Protein AF-A0A0Q0VLP0-F1 (afdb_monomer)

Mean predicted aligned error: 9.68 Å

Solvent-accessible surface area (backbone atoms only — not comparable to full-atom values): 14241 Å² total; per-residue (Å²): 131,58,77,65,57,58,52,54,52,51,53,54,53,50,55,52,51,50,53,51,51,51,50,51,52,52,51,50,46,52,50,47,51,52,49,35,51,49,54,34,51,51,52,52,48,53,57,54,62,77,40,74,75,81,49,80,65,58,68,70,38,68,68,54,37,53,57,42,42,54,46,50,72,46,43,53,59,41,52,52,52,42,55,54,49,51,52,50,50,28,47,52,53,10,46,52,53,48,51,49,37,52,77,68,61,74,47,65,85,91,62,77,74,88,63,57,72,70,53,42,51,51,53,39,53,54,51,50,53,50,52,58,56,43,71,77,40,97,80,57,61,68,63,58,48,49,56,53,48,52,57,54,54,51,59,67,62,53,70,76,69,53,77,70,61,41,60,60,52,49,48,54,54,47,48,55,50,51,53,49,53,49,53,53,51,52,50,48,62,33,38,44,60,37,51,51,41,49,63,75,50,44,71,60,56,72,70,51,84,48,64,66,56,58,50,52,52,51,52,46,53,49,51,54,52,48,53,58,54,48,48,54,52,50,48,27,41,72,75,35,82,46,10,50,68,44,27,32,50,50,51,48,57,59,60,72,56,132

pLDDT: mean 78.66, std 14.51, range [44.06, 95.81]

Secondary structure (DSSP, 8-state):
--HHHHHHHHHHHHHHHHHHHHHHHHHHHHHHHHHHHHHHHHHHHHHHHTT-S--GGGGG-HHHHHHTTTTHHHHHHHHHHHHHHHHHHHHHHHHHHHHHHHHTT-S-GGG-----HHHHHHHHHHHHHHHHHHHTSTT-HHHHHHHHHHHHHHHHHGGGSTTTHHHHHHHHHHHHHHHHHHHHHHHHHHHHHHHHHHHHHTTHHHHS--HHHHHHHHHHHHHHHHHHHHHHHHHHHHTSTTSHHHHHHHHHHHHH--

Sequence (258 aa):
MSSSEEIIELCKLEHTALRRELNQLKWCEIQFFTFAITATIVVLGLIFKNSSDLNLHYLENNAVCLISLVPLLFLIPSLWIFLDTAKTISRIVGYHFWLEDILLGRTAPDAIRFHGWETALTILRENVRYLEHARDSPGESSMIQAILGDLKEYNKNFLLLKTSNLAVFLSIRGFLVAVYVTFVAFIALCSFPFAYFACRNGLAIFSQYNLFNAVGCAVVIFAFFTIFWEFATLKHLIFGKFSDRANRIKWRIAFEKP

Foldseek 3Di:
DPPVVVLLVVLVVLLVVLVVVLVVLVVVLVVLLCVLVVVLCVLVVVLVVVVVVVDPCSLVDLVSLLSLLVSVVSLLVSLVSNLVSLLVSLLSLLVSVVSVCVSVVVDDPVLDDDQGDVSLVVLLVVVVVVVVVVVVPPPNVPVVVVLVVCVVVVVVVVVVVCDPVVVVLCVVLVVNVVSLVVSVVSLCSSLVSLVVSCVVCDCVLVVPPPVSNVVSVVSNVVSVVSNVVVVVSSCCCSPRCSDSVNSNSSSVVSRVPD

Nearest PDB structures (foldseek):
  3syv-assembly2_D  TM=2.310E-01  e=3.967E+00  Mus musculus
  3q0k-assembly1_A  TM=2.167E-01  e=3.967E+00  Homo sapiens
  3q84-assembly1_A  TM=2.284E-01  e=7.265E+00  Homo sapiens
  7n6g-assembly1_3X  TM=1.904E-01  e=7.973E+00  Chlamydomonas reinhardtii

Structure (mmCIF, N/CA/C/O backbone):
data_AF-A0A0Q0VLP0-F1
#
_entry.id   AF-A0A0Q0VLP0-F1
#
loop_
_atom_site.group_PDB
_atom_site.id
_atom_site.type_symbol
_atom_site.label_atom_id
_atom_site.label_alt_id
_atom_site.label_comp_id
_atom_site.label_asym_id
_atom_site.label_entity_id
_atom_site.label_seq_id
_atom_site.pdbx_PDB_ins_code
_atom_site.Cartn_x
_atom_site.Cartn_y
_atom_site.Cartn_z
_atom_site.occupancy
_atom_site.B_iso_or_equiv
_atom_site.auth_seq_id
_atom_site.auth_comp_id
_atom_site.auth_asym_id
_atom_site.auth_atom_id
_atom_site.pdbx_PDB_model_num
ATOM 1 N N . MET A 1 1 ? -34.735 -10.739 27.936 1.00 54.09 1 MET A N 1
ATOM 2 C CA . MET A 1 1 ? -33.296 -10.451 27.791 1.00 54.09 1 MET A CA 1
ATOM 3 C C . MET A 1 1 ? -33.079 -9.012 28.184 1.00 54.09 1 MET A C 1
ATOM 5 O O . MET A 1 1 ? -33.902 -8.175 27.826 1.00 54.09 1 MET A O 1
ATOM 9 N N . SER A 1 2 ? -32.062 -8.741 28.998 1.00 67.44 2 SER A N 1
ATOM 10 C CA . SER A 1 2 ? -31.712 -7.354 29.324 1.00 67.44 2 SER A CA 1
ATOM 11 C C . SER A 1 2 ? -31.144 -6.676 28.071 1.00 67.44 2 SER A C 1
ATOM 13 O O . SER A 1 2 ? -30.497 -7.341 27.264 1.00 67.44 2 SER A O 1
ATOM 15 N N . SER A 1 3 ? -31.354 -5.369 27.898 1.00 74.00 3 SER A N 1
ATOM 16 C CA . SER A 1 3 ? -30.802 -4.606 26.761 1.00 74.00 3 SER A CA 1
ATOM 17 C C . SER A 1 3 ? -29.281 -4.766 26.609 1.00 74.00 3 SER A C 1
ATOM 19 O O . SER A 1 3 ? -28.744 -4.639 25.515 1.00 74.00 3 SER A O 1
ATOM 21 N N . SER A 1 4 ? -28.579 -5.102 27.694 1.00 74.38 4 SER A N 1
ATOM 22 C CA . SER A 1 4 ? -27.145 -5.385 27.696 1.00 74.38 4 SER A CA 1
ATOM 23 C C . SER A 1 4 ? -26.782 -6.714 27.015 1.00 74.38 4 SER A C 1
ATOM 25 O O . SER A 1 4 ? -25.775 -6.778 26.313 1.00 74.38 4 SER A O 1
ATOM 27 N N . GLU A 1 5 ? -27.597 -7.763 27.167 1.00 80.06 5 GLU A N 1
ATOM 28 C CA . GLU A 1 5 ? -27.332 -9.078 26.559 1.00 80.06 5 GLU A CA 1
ATOM 29 C C . GLU A 1 5 ? -27.411 -9.022 25.030 1.00 80.06 5 GLU A C 1
ATOM 31 O O . GLU A 1 5 ? -26.543 -9.568 24.350 1.00 80.06 5 GLU A O 1
ATOM 36 N N . GLU A 1 6 ? -28.402 -8.302 24.500 1.00 82.56 6 GLU A N 1
ATOM 37 C CA . GLU A 1 6 ? -28.589 -8.101 23.059 1.00 82.56 6 GLU A CA 1
ATOM 38 C C . GLU A 1 6 ? -27.406 -7.338 22.437 1.00 82.56 6 GLU A C 1
ATOM 40 O O . GLU A 1 6 ? -26.871 -7.736 21.403 1.00 82.56 6 GLU A O 1
ATOM 45 N N . ILE A 1 7 ? -26.913 -6.294 23.114 1.00 78.94 7 ILE A N 1
ATOM 46 C CA . ILE A 1 7 ? -25.737 -5.528 22.670 1.00 78.94 7 ILE A CA 1
ATOM 47 C C . ILE A 1 7 ? -24.484 -6.409 22.632 1.00 78.94 7 ILE A C 1
ATOM 49 O O . ILE A 1 7 ? -23.709 -6.356 21.676 1.00 78.94 7 ILE A O 1
ATOM 53 N N . ILE A 1 8 ? -24.270 -7.234 23.660 1.00 80.44 8 ILE A N 1
ATOM 54 C CA . ILE A 1 8 ? -23.112 -8.136 23.722 1.00 80.44 8 ILE A CA 1
ATOM 55 C C . ILE A 1 8 ? -23.167 -9.166 22.587 1.00 80.44 8 ILE A C 1
ATOM 57 O O . ILE A 1 8 ? -22.130 -9.489 22.001 1.00 80.44 8 ILE A O 1
ATOM 61 N N . GLU A 1 9 ? -24.351 -9.686 22.268 1.00 85.50 9 GLU A N 1
ATOM 62 C CA . GLU A 1 9 ? -24.541 -10.623 21.161 1.00 85.50 9 GLU A CA 1
ATOM 63 C C . GLU A 1 9 ? -24.239 -9.972 19.803 1.00 85.50 9 GLU A C 1
ATOM 65 O O . GLU A 1 9 ? -23.447 -10.517 19.027 1.00 85.50 9 GLU A O 1
ATOM 70 N N . LEU A 1 10 ? -24.753 -8.762 19.560 1.00 84.81 10 LEU A N 1
ATOM 71 C CA . LEU A 1 10 ? -24.461 -7.986 18.350 1.00 84.81 10 LEU A CA 1
ATOM 72 C C . LEU A 1 10 ? -22.961 -7.698 18.196 1.00 84.81 10 LEU A C 1
ATOM 74 O O . LEU A 1 10 ? -22.394 -7.924 17.126 1.00 84.81 10 LEU A O 1
ATOM 78 N N . CYS A 1 11 ? -22.281 -7.299 19.275 1.00 82.44 11 CYS A N 1
ATOM 79 C CA . CYS A 1 11 ? -20.833 -7.082 19.270 1.00 82.44 11 CYS A CA 1
ATOM 80 C C . CYS A 1 11 ? -20.046 -8.350 18.894 1.00 82.44 11 CYS A C 1
ATOM 82 O O . CYS A 1 11 ? -19.044 -8.265 18.181 1.00 82.44 11 CYS A O 1
ATOM 84 N N . LYS A 1 12 ? -20.479 -9.538 19.342 1.00 83.88 12 LYS A N 1
ATOM 85 C CA . LYS A 1 12 ? -19.831 -10.817 18.990 1.00 83.88 12 LYS A CA 1
ATOM 86 C C . LYS A 1 12 ? -20.019 -11.175 17.515 1.00 83.88 12 LYS A C 1
ATOM 88 O O . LYS A 1 12 ? -19.073 -11.661 16.879 1.00 83.88 12 LYS A O 1
ATOM 93 N N . LEU A 1 13 ? -21.218 -10.949 16.979 1.00 87.69 13 LEU A N 1
ATOM 94 C CA . LEU A 1 13 ? -21.522 -11.172 15.565 1.00 87.69 13 LEU A CA 1
ATOM 95 C C . LEU A 1 13 ? -20.676 -10.252 14.681 1.00 87.69 13 LEU A C 1
ATOM 97 O O . LEU A 1 13 ? -19.972 -10.733 13.791 1.00 87.69 13 LEU A O 1
ATOM 101 N N . GLU A 1 14 ? -20.655 -8.960 15.005 1.00 86.69 14 GLU A N 1
ATOM 102 C CA . GLU A 1 14 ? -19.874 -7.943 14.300 1.00 86.69 14 GLU A CA 1
ATOM 103 C C . GLU A 1 14 ? -18.378 -8.260 14.322 1.00 86.69 14 GLU A C 1
ATOM 105 O O . GLU A 1 14 ? -17.711 -8.298 13.292 1.00 86.69 14 GLU A O 1
ATOM 110 N N . HIS A 1 15 ? -17.840 -8.587 15.495 1.00 83.31 15 HIS A N 1
ATOM 111 C CA . HIS A 1 15 ? -16.443 -8.976 15.645 1.00 83.31 15 HIS A CA 1
ATOM 112 C C . HIS A 1 15 ? -16.077 -10.183 14.757 1.00 83.31 15 HIS A C 1
ATOM 114 O O . HIS A 1 15 ? -14.993 -10.235 14.168 1.00 83.31 15 HIS A O 1
ATOM 120 N N . THR A 1 16 ? -16.989 -11.146 14.602 1.00 87.50 16 THR A N 1
ATOM 121 C CA . THR A 1 16 ? -16.787 -12.297 13.710 1.00 87.50 16 THR A CA 1
ATOM 122 C C . THR A 1 16 ? -16.825 -11.887 12.234 1.00 87.50 16 THR A C 1
ATOM 124 O O . THR A 1 16 ? -15.996 -12.360 11.449 1.00 87.50 16 THR A O 1
ATOM 127 N N . ALA A 1 17 ? -17.735 -10.986 11.856 1.00 87.94 17 ALA A N 1
ATOM 128 C CA . ALA A 1 17 ? -17.804 -10.423 10.509 1.00 87.94 17 ALA A CA 1
ATOM 129 C C . ALA A 1 17 ? -16.524 -9.648 10.149 1.00 87.94 17 ALA A C 1
ATOM 131 O O . ALA A 1 17 ? -15.905 -9.942 9.125 1.00 87.94 17 ALA A O 1
ATOM 132 N N . LEU A 1 18 ? -16.043 -8.771 11.034 1.00 88.31 18 LEU A N 1
ATOM 133 C CA . LEU A 1 18 ? -14.818 -7.991 10.822 1.00 88.31 18 LEU A CA 1
ATOM 134 C C . LEU A 1 18 ? -13.577 -8.871 10.689 1.00 88.31 18 LEU A C 1
ATOM 136 O O . LEU A 1 18 ? -12.706 -8.599 9.868 1.00 88.31 18 LEU A O 1
ATOM 140 N N . ARG A 1 19 ? -13.480 -9.962 11.459 1.00 87.06 19 ARG A N 1
ATOM 141 C CA . ARG A 1 19 ? -12.384 -10.931 11.293 1.00 87.06 19 ARG A CA 1
ATOM 142 C C . ARG A 1 19 ? -12.403 -11.589 9.917 1.00 87.06 19 ARG A C 1
ATOM 144 O O . ARG A 1 19 ? -11.340 -11.816 9.338 1.00 87.06 19 ARG A O 1
ATOM 151 N N . ARG A 1 20 ? -13.590 -11.898 9.389 1.00 89.75 20 ARG A N 1
ATOM 152 C CA . ARG A 1 20 ? -13.740 -12.457 8.040 1.00 89.75 20 ARG A CA 1
ATOM 153 C C . ARG A 1 20 ? -13.311 -11.442 6.982 1.00 89.75 20 ARG A C 1
ATOM 155 O O . AR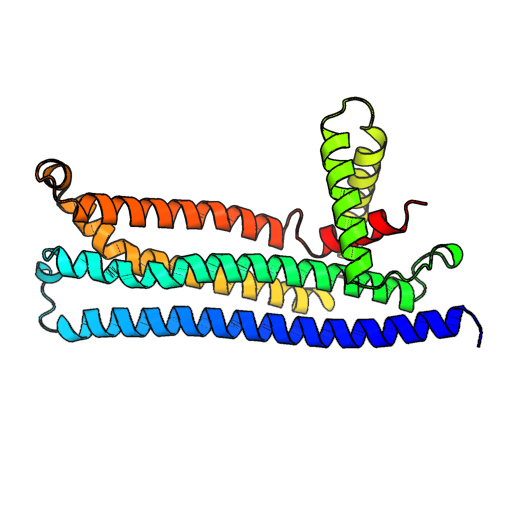G A 1 20 ? -12.514 -11.800 6.119 1.00 89.75 20 ARG A O 1
ATOM 162 N N . GLU A 1 21 ? -13.772 -10.200 7.092 1.00 90.50 21 GLU A N 1
ATOM 163 C CA . GLU A 1 21 ? -13.396 -9.108 6.188 1.00 90.50 21 GLU A CA 1
ATOM 164 C C . GLU A 1 21 ? -11.881 -8.845 6.221 1.00 90.50 21 GLU A C 1
ATOM 166 O O . GLU A 1 21 ? -11.228 -8.827 5.180 1.00 90.50 21 GLU A O 1
ATOM 171 N N . LEU A 1 22 ? -11.279 -8.759 7.412 1.00 89.75 22 LEU A N 1
ATOM 172 C CA . LEU A 1 22 ? -9.829 -8.602 7.578 1.00 89.75 22 LEU A CA 1
ATOM 173 C C . LEU A 1 22 ? -9.038 -9.720 6.900 1.00 89.75 22 LEU A C 1
ATOM 175 O O . LEU A 1 22 ? -8.008 -9.460 6.279 1.00 89.75 22 LEU A O 1
ATOM 179 N N . ASN A 1 23 ? -9.496 -10.966 7.022 1.00 88.44 23 ASN A N 1
ATOM 180 C CA . ASN A 1 23 ? -8.845 -12.087 6.356 1.00 88.44 23 ASN A CA 1
ATOM 181 C C . ASN A 1 23 ? -8.965 -11.970 4.832 1.00 88.44 23 ASN A C 1
ATOM 183 O O . ASN A 1 23 ? -7.975 -12.194 4.141 1.00 88.44 23 ASN A O 1
ATOM 187 N N . GLN A 1 24 ? -10.129 -11.581 4.308 1.00 91.50 24 GLN A N 1
ATOM 188 C CA . GLN A 1 24 ? -10.323 -11.362 2.871 1.00 91.50 24 GLN A CA 1
ATOM 189 C C . GLN A 1 24 ? -9.420 -10.245 2.335 1.00 91.50 24 GLN A C 1
ATOM 191 O O . GLN A 1 24 ? -8.767 -10.436 1.310 1.00 91.50 24 GLN A O 1
ATOM 196 N N . LEU A 1 25 ? -9.309 -9.121 3.050 1.00 90.62 25 LEU A N 1
ATOM 197 C CA . LEU A 1 25 ? -8.431 -8.011 2.668 1.00 90.62 25 LEU A CA 1
ATOM 198 C C . LEU A 1 25 ? -6.954 -8.423 2.664 1.00 90.62 25 LEU A C 1
ATOM 200 O O . LEU A 1 25 ? -6.250 -8.137 1.701 1.00 90.62 25 LEU A O 1
ATOM 204 N N . LYS A 1 26 ? -6.493 -9.166 3.678 1.00 88.50 26 LYS A N 1
ATOM 205 C CA . LYS A 1 26 ? -5.118 -9.697 3.711 1.00 88.50 26 LYS A CA 1
ATOM 206 C C . LYS A 1 26 ? -4.830 -10.642 2.547 1.00 88.50 26 LYS A C 1
ATOM 208 O O . LYS A 1 26 ? -3.767 -10.564 1.938 1.00 88.50 26 LYS A O 1
ATOM 213 N N . TRP A 1 27 ? -5.764 -11.540 2.232 1.00 89.75 27 TRP A N 1
ATOM 214 C CA . TRP A 1 27 ? -5.629 -12.434 1.080 1.00 89.75 27 TRP A CA 1
ATOM 215 C C . TRP A 1 27 ? -5.551 -11.655 -0.233 1.00 89.75 27 TRP A C 1
ATOM 217 O O . TRP A 1 27 ? -4.711 -11.968 -1.073 1.00 89.75 27 TRP A O 1
ATOM 227 N N . CYS A 1 28 ? -6.370 -10.616 -0.372 1.00 90.12 28 CYS A N 1
ATOM 228 C CA . CYS A 1 28 ? -6.355 -9.711 -1.514 1.00 90.12 28 CYS A CA 1
ATOM 229 C C . CYS A 1 28 ? -4.996 -8.994 -1.659 1.00 90.12 28 CYS A C 1
ATOM 231 O O . CYS A 1 28 ? -4.402 -9.016 -2.736 1.00 90.12 28 CYS A O 1
ATOM 233 N N . GLU A 1 29 ? -4.446 -8.441 -0.569 1.00 90.25 29 GLU A N 1
ATOM 234 C CA . GLU A 1 29 ? -3.117 -7.804 -0.562 1.00 90.25 29 GLU A CA 1
ATOM 235 C C . GLU A 1 29 ? -2.011 -8.761 -1.015 1.00 90.25 29 GLU A C 1
ATOM 237 O O . GLU A 1 29 ? -1.183 -8.401 -1.855 1.00 90.25 29 GLU A O 1
ATOM 242 N N . ILE A 1 30 ? -2.009 -9.988 -0.484 1.00 89.94 30 ILE A N 1
ATOM 243 C CA . ILE A 1 30 ? -1.028 -11.015 -0.850 1.00 89.94 30 ILE A CA 1
ATOM 244 C C . ILE A 1 30 ? -1.158 -11.361 -2.335 1.00 89.94 30 ILE A C 1
ATOM 246 O O . ILE A 1 30 ? -0.149 -11.413 -3.032 1.00 89.94 30 ILE A O 1
ATOM 250 N N . GLN A 1 31 ? -2.378 -11.551 -2.842 1.00 90.88 31 GLN A N 1
ATOM 251 C CA . GLN A 1 31 ? -2.611 -11.875 -4.250 1.00 90.88 31 GLN A CA 1
ATOM 252 C C . GLN A 1 31 ? -2.123 -10.769 -5.190 1.00 90.88 31 GLN A C 1
ATOM 254 O O . GLN A 1 31 ? -1.408 -11.070 -6.146 1.00 90.88 31 GLN A O 1
ATOM 259 N N . PHE A 1 32 ? -2.448 -9.502 -4.909 1.00 89.56 32 PHE A N 1
ATOM 260 C CA . PHE A 1 32 ? -1.974 -8.373 -5.716 1.00 89.56 32 PHE A CA 1
ATOM 261 C C . PHE A 1 32 ? -0.452 -8.255 -5.696 1.00 89.56 32 PHE A C 1
ATOM 263 O O . PHE A 1 32 ? 0.169 -8.091 -6.747 1.00 89.56 32 PHE A O 1
ATOM 270 N N . PHE A 1 33 ? 0.157 -8.394 -4.517 1.00 91.62 33 PHE A N 1
ATOM 271 C CA . PHE A 1 33 ? 1.607 -8.387 -4.381 1.00 91.62 33 PHE A CA 1
ATOM 272 C C . PHE A 1 33 ? 2.252 -9.523 -5.185 1.00 91.62 33 PHE A C 1
ATOM 274 O O . PHE A 1 33 ? 3.117 -9.274 -6.025 1.00 91.62 33 PHE A O 1
ATOM 281 N N . THR A 1 34 ? 1.805 -10.767 -4.993 1.00 93.19 34 THR A N 1
ATOM 282 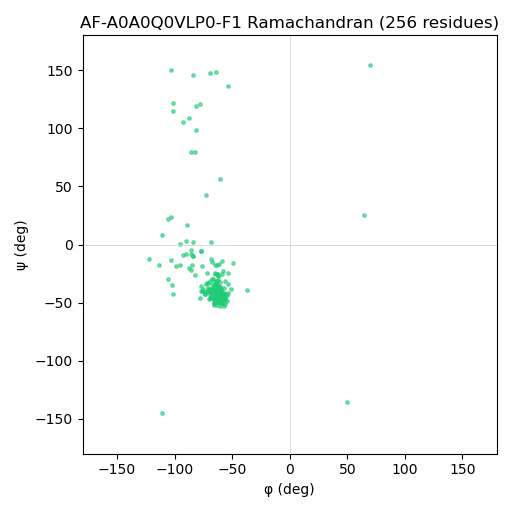C CA . THR A 1 34 ? 2.343 -11.930 -5.708 1.00 93.19 34 THR A CA 1
ATOM 283 C C . THR A 1 34 ? 2.162 -11.793 -7.215 1.00 93.19 34 THR A C 1
ATOM 285 O O . THR A 1 34 ? 3.099 -12.082 -7.960 1.00 93.19 34 THR A O 1
ATOM 288 N N . PHE A 1 35 ? 1.005 -11.316 -7.677 1.00 93.06 35 PHE A N 1
ATOM 289 C CA . PHE A 1 35 ? 0.752 -11.083 -9.095 1.00 93.06 35 PHE A CA 1
ATOM 290 C C . PHE A 1 35 ? 1.716 -10.044 -9.679 1.00 93.06 35 PHE A C 1
ATOM 292 O O . PHE A 1 35 ? 2.371 -10.323 -10.682 1.00 93.06 35 PHE A O 1
ATOM 299 N N . ALA A 1 36 ? 1.865 -8.886 -9.029 1.00 94.50 36 ALA A N 1
ATOM 300 C CA . ALA A 1 36 ? 2.735 -7.810 -9.502 1.00 94.50 36 ALA A CA 1
ATOM 301 C C . ALA A 1 36 ? 4.205 -8.248 -9.591 1.00 94.50 36 ALA A C 1
ATOM 303 O O . ALA A 1 36 ? 4.875 -8.001 -10.599 1.00 94.50 36 ALA A O 1
ATOM 304 N N . ILE A 1 37 ? 4.699 -8.950 -8.567 1.00 94.12 37 ILE A N 1
ATOM 305 C CA . ILE A 1 37 ? 6.070 -9.469 -8.538 1.00 94.12 37 ILE A CA 1
ATOM 306 C C . ILE A 1 37 ? 6.263 -10.568 -9.587 1.00 94.12 37 ILE A C 1
ATOM 308 O O . ILE A 1 37 ? 7.235 -10.528 -10.336 1.00 94.12 37 ILE A O 1
ATOM 312 N N . THR A 1 38 ? 5.324 -11.511 -9.706 1.00 95.44 38 THR A N 1
ATOM 313 C CA . THR A 1 38 ? 5.412 -12.601 -10.693 1.00 95.44 38 THR A CA 1
ATOM 314 C C . THR A 1 38 ? 5.394 -12.057 -12.117 1.00 95.44 38 THR A C 1
ATOM 316 O O . THR A 1 38 ? 6.250 -12.425 -12.918 1.00 95.44 38 THR A O 1
ATOM 319 N N . ALA A 1 39 ? 4.480 -11.135 -12.430 1.00 93.31 39 ALA A N 1
ATOM 320 C CA . ALA A 1 39 ? 4.419 -10.486 -13.737 1.00 93.31 39 ALA A CA 1
ATOM 321 C C . ALA A 1 39 ? 5.730 -9.751 -14.055 1.00 93.31 39 ALA A C 1
ATOM 323 O O . ALA A 1 39 ? 6.272 -9.895 -15.150 1.00 93.31 39 ALA A O 1
ATOM 324 N N . THR A 1 40 ? 6.285 -9.033 -13.076 1.00 93.94 40 THR A N 1
ATOM 325 C CA . THR A 1 40 ? 7.571 -8.340 -13.224 1.00 93.94 40 THR A CA 1
ATOM 326 C C . THR A 1 40 ? 8.711 -9.315 -13.506 1.00 93.94 40 THR A C 1
ATOM 328 O O . THR A 1 40 ? 9.479 -9.100 -14.441 1.00 93.94 40 THR A O 1
ATOM 331 N N . ILE A 1 41 ? 8.808 -10.406 -12.742 1.00 93.88 41 ILE A N 1
ATOM 332 C CA . ILE A 1 41 ? 9.841 -11.434 -12.925 1.00 93.88 41 ILE A CA 1
ATOM 333 C C . ILE A 1 41 ? 9.713 -12.099 -14.297 1.00 93.88 41 ILE A C 1
ATOM 335 O O . ILE A 1 41 ? 10.726 -12.304 -14.958 1.00 93.88 41 ILE A O 1
ATOM 339 N N . VAL A 1 42 ? 8.496 -12.409 -14.752 1.00 94.19 42 VAL A N 1
ATOM 340 C CA . VAL A 1 42 ? 8.267 -13.001 -16.078 1.00 94.19 42 VAL A CA 1
ATOM 341 C C . VAL A 1 42 ? 8.714 -12.044 -17.181 1.00 94.19 42 VAL A C 1
ATOM 343 O O . VAL A 1 42 ? 9.462 -12.449 -18.067 1.00 94.19 42 VAL A O 1
ATOM 346 N N . VAL A 1 43 ? 8.316 -10.770 -17.114 1.00 91.12 43 VAL A N 1
ATOM 347 C CA . VAL A 1 43 ? 8.699 -9.766 -18.118 1.00 91.12 43 VAL A CA 1
ATOM 348 C C . VAL A 1 43 ? 10.214 -9.553 -18.127 1.00 91.12 43 VAL A C 1
ATOM 350 O O . VAL A 1 43 ? 10.830 -9.645 -19.186 1.00 91.12 43 VAL A O 1
ATOM 353 N N . LEU A 1 44 ? 10.839 -9.353 -16.962 1.00 89.19 44 LEU A N 1
ATOM 354 C CA . LEU A 1 44 ? 12.295 -9.224 -16.853 1.00 89.19 44 LEU A CA 1
ATOM 355 C C . LEU A 1 44 ? 13.016 -10.494 -17.328 1.00 89.19 44 LEU A C 1
ATOM 357 O O . LEU A 1 44 ? 14.008 -10.410 -18.043 1.00 89.19 44 LEU A O 1
ATOM 361 N N . GLY A 1 45 ? 12.503 -11.677 -16.997 1.00 90.00 45 GLY A N 1
ATOM 362 C CA . GLY A 1 45 ? 13.063 -12.951 -17.441 1.00 90.00 45 GLY A CA 1
ATOM 363 C C . GLY A 1 45 ? 13.035 -13.116 -18.962 1.00 90.00 45 GLY A C 1
ATOM 364 O O . GLY A 1 45 ? 14.008 -13.592 -19.541 1.00 90.00 45 GLY A O 1
ATOM 365 N N . LEU A 1 46 ? 11.961 -12.679 -19.629 1.00 88.31 46 LEU A N 1
ATOM 366 C CA . LEU A 1 46 ? 11.870 -12.679 -21.095 1.00 88.31 46 LEU A CA 1
ATOM 367 C C . LEU A 1 46 ? 12.856 -11.691 -21.733 1.00 88.31 46 LEU A C 1
ATOM 369 O O . LEU A 1 46 ? 13.498 -12.023 -22.730 1.00 88.31 46 LEU A O 1
ATOM 373 N N . ILE A 1 47 ? 13.004 -10.510 -21.128 1.00 85.19 47 ILE A N 1
ATOM 374 C CA . ILE A 1 47 ? 13.982 -9.483 -21.512 1.00 85.19 47 ILE A CA 1
ATOM 375 C C . ILE A 1 47 ? 15.405 -10.066 -21.456 1.00 85.19 47 ILE A C 1
ATOM 377 O O . ILE A 1 47 ? 16.123 -10.001 -22.455 1.00 85.19 47 ILE A O 1
ATOM 381 N N . PHE A 1 48 ? 15.774 -10.718 -20.345 1.00 82.75 48 PHE A N 1
ATOM 382 C CA . PHE A 1 48 ? 17.099 -11.322 -20.152 1.00 82.75 48 PHE A CA 1
ATOM 383 C C . PHE A 1 48 ? 17.343 -12.590 -20.984 1.00 82.75 48 PHE A C 1
ATOM 385 O O . PHE A 1 48 ? 18.465 -12.852 -21.411 1.00 82.75 48 PHE A O 1
ATOM 392 N N . LYS A 1 49 ? 16.312 -13.402 -21.242 1.00 84.00 49 LYS A N 1
ATOM 393 C CA . LYS A 1 49 ? 16.452 -14.619 -22.059 1.00 84.00 49 LYS A CA 1
ATOM 394 C C . LYS A 1 49 ? 16.803 -14.289 -23.508 1.00 84.00 49 LYS A C 1
ATOM 396 O O . LYS A 1 49 ? 17.629 -14.969 -24.106 1.00 84.00 49 LYS A O 1
ATOM 401 N N . ASN A 1 50 ? 16.187 -13.248 -24.063 1.00 72.06 50 ASN A N 1
ATOM 402 C CA . ASN A 1 50 ? 16.451 -12.809 -25.434 1.00 72.06 50 ASN A CA 1
ATOM 403 C C . ASN A 1 50 ? 17.772 -12.030 -25.566 1.00 72.06 50 ASN A C 1
ATOM 405 O O . ASN A 1 50 ? 18.164 -11.686 -26.677 1.00 72.06 50 ASN A O 1
ATOM 409 N N . SER A 1 51 ? 18.455 -11.748 -24.451 1.00 68.94 51 SER A N 1
ATOM 410 C CA . SER A 1 51 ? 19.708 -10.991 -24.392 1.00 68.94 51 SER A CA 1
ATOM 411 C C . SER A 1 51 ? 20.934 -11.868 -24.134 1.00 68.94 51 SER A C 1
ATOM 413 O O . SER A 1 51 ? 21.937 -11.378 -23.620 1.00 68.94 51 SER A O 1
ATOM 415 N N . SER A 1 52 ? 20.854 -13.169 -24.426 1.00 58.03 52 SER A N 1
ATOM 416 C CA . SER A 1 52 ? 21.922 -14.142 -24.160 1.00 58.03 52 SER A CA 1
ATOM 417 C C . SER A 1 52 ? 23.263 -13.820 -24.843 1.00 58.03 52 SER A C 1
ATOM 419 O O . SER A 1 52 ? 24.286 -14.334 -24.399 1.00 58.03 52 SER A O 1
ATOM 421 N N . ASP A 1 53 ? 23.292 -12.904 -25.817 1.00 58.44 53 ASP A N 1
ATOM 422 C CA . ASP A 1 53 ? 24.509 -12.188 -26.226 1.00 58.44 53 ASP A CA 1
ATOM 423 C C . ASP A 1 53 ? 24.709 -10.953 -25.332 1.00 58.44 53 ASP A C 1
ATOM 425 O O . ASP A 1 53 ? 24.372 -9.817 -25.669 1.00 58.44 53 ASP A O 1
ATOM 429 N N . LEU A 1 54 ? 25.234 -11.219 -24.138 1.00 52.62 54 LEU A N 1
ATOM 430 C CA . LEU A 1 54 ? 25.343 -10.342 -22.966 1.00 52.62 54 LEU A CA 1
ATOM 431 C C . LEU A 1 54 ? 26.410 -9.235 -23.113 1.00 52.62 54 LEU A C 1
ATOM 433 O O . LEU A 1 54 ? 27.171 -8.954 -22.189 1.00 52.62 54 LEU A O 1
ATOM 437 N N . ASN A 1 55 ? 26.492 -8.599 -24.280 1.00 57.09 55 ASN A N 1
ATOM 438 C CA . ASN A 1 55 ? 27.336 -7.427 -24.474 1.00 57.09 55 ASN A CA 1
ATOM 439 C C . ASN A 1 55 ? 26.602 -6.158 -24.022 1.00 57.09 55 ASN A C 1
ATOM 441 O O . ASN A 1 55 ? 25.399 -6.002 -24.228 1.00 57.09 55 ASN A O 1
ATOM 445 N N . LEU A 1 56 ? 27.358 -5.199 -23.478 1.00 58.56 56 LEU A N 1
ATOM 446 C CA . LEU A 1 56 ? 26.924 -3.834 -23.121 1.00 58.56 56 LEU A CA 1
ATOM 447 C C . LEU A 1 56 ? 26.167 -3.094 -24.247 1.00 58.56 56 LEU A C 1
ATOM 449 O O . LEU A 1 56 ? 25.461 -2.127 -23.970 1.00 58.56 56 LEU A O 1
ATOM 453 N N . HIS A 1 57 ? 26.251 -3.588 -25.487 1.00 58.84 57 HIS A N 1
ATOM 454 C CA . HIS A 1 57 ? 25.426 -3.184 -26.627 1.00 58.84 57 HIS A CA 1
ATOM 455 C C . HIS A 1 57 ? 23.913 -3.360 -26.397 1.00 58.84 57 HIS A C 1
ATOM 457 O O . HIS A 1 57 ? 23.114 -2.669 -27.022 1.00 58.84 57 HIS A O 1
ATOM 463 N N . TYR A 1 58 ? 23.501 -4.241 -25.481 1.00 61.97 58 TYR A N 1
ATOM 464 C CA . TYR A 1 58 ? 22.096 -4.452 -25.127 1.00 61.97 58 TYR A CA 1
ATOM 465 C C . TYR A 1 58 ? 21.424 -3.192 -24.567 1.00 61.97 58 TYR A C 1
ATOM 467 O O . TYR A 1 58 ? 20.269 -2.902 -24.875 1.00 61.97 58 TYR A O 1
ATOM 475 N N . LEU A 1 59 ? 22.177 -2.407 -23.791 1.00 64.31 59 LEU A N 1
ATOM 476 C CA . LEU A 1 59 ? 21.723 -1.136 -23.229 1.00 64.31 59 LEU A CA 1
ATOM 477 C C . LEU A 1 59 ? 21.718 -0.002 -24.259 1.00 64.31 59 LEU A C 1
ATOM 479 O O . LEU A 1 59 ? 21.272 1.088 -23.932 1.00 64.31 59 LEU A O 1
ATOM 483 N N . GLU A 1 60 ? 22.210 -0.224 -25.478 1.00 66.25 60 GLU A N 1
ATOM 484 C CA . GLU A 1 60 ? 22.202 0.780 -26.549 1.00 66.25 60 GLU A CA 1
ATOM 485 C C . GLU A 1 60 ? 20.959 0.665 -27.444 1.00 66.25 60 GLU A C 1
ATOM 487 O O . GLU A 1 60 ? 20.693 1.554 -28.249 1.00 66.25 60 GLU A O 1
ATOM 492 N N . ASN A 1 61 ? 20.154 -0.393 -27.281 1.00 74.31 61 ASN A N 1
ATOM 493 C CA . ASN A 1 61 ? 18.899 -0.549 -28.006 1.00 74.31 61 ASN A CA 1
ATOM 494 C C . ASN A 1 61 ? 17.735 0.130 -27.263 1.00 74.31 61 ASN A C 1
ATOM 496 O O . ASN A 1 61 ? 17.228 -0.384 -26.263 1.00 74.31 61 ASN A O 1
ATOM 500 N N . ASN A 1 62 ? 17.246 1.244 -27.812 1.00 74.56 62 ASN A N 1
ATOM 501 C CA . ASN A 1 62 ? 16.127 2.016 -27.257 1.00 74.56 62 ASN A CA 1
ATOM 502 C C . ASN A 1 62 ? 14.887 1.159 -26.953 1.00 74.56 62 ASN A C 1
ATOM 504 O O . ASN A 1 62 ? 14.212 1.386 -25.950 1.00 74.56 62 ASN A O 1
ATOM 508 N N . ALA A 1 63 ? 14.575 0.170 -27.799 1.00 79.38 63 ALA A N 1
ATOM 509 C CA . ALA A 1 63 ? 13.382 -0.657 -27.627 1.00 79.38 63 ALA A CA 1
ATOM 510 C C . ALA A 1 63 ? 13.454 -1.501 -26.348 1.00 79.38 63 ALA A C 1
ATOM 512 O O . ALA A 1 63 ? 12.477 -1.617 -25.614 1.00 79.38 63 ALA A O 1
ATOM 513 N N . VAL A 1 64 ? 14.632 -2.038 -26.045 1.00 79.69 64 VAL A N 1
ATOM 514 C CA . VAL A 1 64 ? 14.878 -2.859 -24.858 1.00 79.69 64 VAL A CA 1
ATOM 515 C C . VAL A 1 64 ? 14.730 -2.036 -23.577 1.00 79.69 64 VAL A C 1
ATOM 517 O O . VAL A 1 64 ? 14.034 -2.457 -22.652 1.00 79.69 64 VAL A O 1
ATOM 520 N N . CYS A 1 65 ? 15.324 -0.839 -23.539 1.00 81.81 65 CYS A N 1
ATOM 521 C CA . CYS A 1 65 ? 15.213 0.074 -22.399 1.00 81.81 65 CYS A CA 1
ATOM 522 C C . CYS A 1 65 ? 13.768 0.526 -22.143 1.00 81.81 65 CYS A C 1
ATOM 524 O O . CYS A 1 65 ? 13.399 0.791 -21.004 1.00 81.81 65 CYS A O 1
ATOM 526 N N . LEU A 1 66 ? 12.932 0.613 -23.181 1.00 83.62 66 LEU A N 1
ATOM 527 C CA . LEU A 1 66 ? 11.508 0.919 -23.021 1.00 83.62 66 LEU A CA 1
ATOM 528 C C . LEU A 1 66 ? 10.722 -0.288 -22.512 1.00 83.62 66 LEU A C 1
ATOM 530 O O . LEU A 1 66 ? 9.865 -0.144 -21.642 1.00 83.62 66 LEU A O 1
ATOM 534 N N . ILE A 1 67 ? 11.029 -1.487 -23.012 1.00 88.06 67 ILE A N 1
ATOM 535 C CA . ILE A 1 67 ? 10.372 -2.718 -22.562 1.00 88.06 67 ILE A CA 1
ATOM 536 C C . ILE A 1 67 ? 10.681 -2.986 -21.078 1.00 88.06 67 ILE A C 1
ATOM 538 O O . ILE A 1 67 ? 9.807 -3.467 -20.358 1.00 88.06 67 ILE A O 1
ATOM 542 N N . SER A 1 68 ? 11.857 -2.589 -20.571 1.00 88.62 68 SER A N 1
ATOM 543 C CA . SER A 1 68 ? 12.171 -2.698 -19.136 1.00 88.62 68 SER A CA 1
ATOM 544 C C . SER A 1 68 ? 11.296 -1.816 -18.237 1.00 88.62 68 SER A C 1
ATOM 546 O O . SER A 1 68 ? 11.219 -2.081 -17.041 1.00 88.62 68 SER A O 1
ATOM 548 N N . LEU A 1 69 ? 10.611 -0.804 -18.787 1.00 92.31 69 LEU A N 1
ATOM 549 C CA . LEU A 1 69 ? 9.657 0.033 -18.051 1.00 92.31 69 LEU A CA 1
ATOM 550 C C . LEU A 1 69 ? 8.253 -0.582 -17.980 1.00 92.31 69 LEU A C 1
ATOM 552 O O . LEU A 1 69 ? 7.469 -0.188 -17.120 1.00 92.31 69 LEU A O 1
ATOM 556 N N . VAL A 1 70 ? 7.922 -1.558 -18.834 1.00 93.06 70 VAL A N 1
ATOM 557 C CA . VAL A 1 70 ? 6.590 -2.194 -18.878 1.00 93.06 70 VAL A CA 1
ATOM 558 C C . VAL A 1 70 ? 6.134 -2.730 -17.513 1.00 93.06 70 VAL A C 1
ATOM 560 O O . VAL A 1 70 ? 4.979 -2.491 -17.158 1.00 93.06 70 VAL A O 1
ATOM 563 N N . PRO A 1 71 ? 6.985 -3.379 -16.689 1.00 94.69 71 PRO A N 1
ATOM 564 C CA . PRO A 1 71 ? 6.569 -3.834 -15.363 1.00 94.69 71 PRO A CA 1
ATOM 565 C C . PRO A 1 71 ? 6.065 -2.722 -14.432 1.00 94.69 71 PRO A C 1
ATOM 567 O O . PRO A 1 71 ? 5.246 -2.988 -13.550 1.00 94.69 71 PRO A O 1
ATOM 570 N N . LEU A 1 72 ? 6.488 -1.467 -14.633 1.00 95.00 72 LEU A N 1
ATOM 571 C CA . LEU A 1 72 ? 6.033 -0.333 -13.821 1.00 95.00 72 LEU A CA 1
ATOM 572 C C . LEU A 1 72 ? 4.523 -0.097 -13.941 1.00 95.00 72 LEU A C 1
ATOM 574 O O . LEU A 1 72 ? 3.910 0.358 -12.975 1.00 95.00 72 LEU A O 1
ATOM 578 N N . LEU A 1 73 ? 3.916 -0.475 -15.075 1.00 92.81 73 LEU A N 1
ATOM 579 C CA . LEU A 1 73 ? 2.468 -0.397 -15.294 1.00 92.81 73 LEU A CA 1
ATOM 580 C C . LEU A 1 73 ? 1.676 -1.282 -14.326 1.00 92.81 73 LEU A C 1
ATOM 582 O O . LEU A 1 73 ? 0.523 -0.980 -14.038 1.00 92.81 73 LEU A O 1
ATOM 586 N N . PHE A 1 74 ? 2.285 -2.349 -13.804 1.00 92.94 74 PHE A N 1
ATOM 587 C CA . PHE A 1 74 ? 1.653 -3.242 -12.832 1.00 92.94 74 PHE A CA 1
ATOM 588 C C . PHE A 1 74 ? 2.143 -2.968 -11.409 1.00 92.94 74 PHE A C 1
ATOM 590 O O . PHE A 1 74 ? 1.355 -3.052 -10.469 1.00 92.94 74 PHE A O 1
ATOM 597 N N . LEU A 1 75 ? 3.418 -2.601 -11.236 1.00 95.12 75 LEU A N 1
ATOM 598 C CA . LEU A 1 75 ? 4.011 -2.348 -9.920 1.00 95.12 75 LEU A CA 1
ATOM 599 C C . LEU A 1 75 ? 3.438 -1.097 -9.251 1.00 95.12 75 LEU A C 1
ATOM 601 O O . LEU A 1 75 ? 3.092 -1.157 -8.074 1.00 95.12 75 LEU A O 1
ATOM 605 N N . ILE A 1 76 ? 3.322 0.020 -9.981 1.00 95.00 76 ILE A N 1
ATOM 606 C CA . ILE A 1 76 ? 2.878 1.292 -9.393 1.00 95.00 76 ILE A CA 1
ATOM 607 C C . ILE A 1 76 ? 1.415 1.214 -8.921 1.00 95.00 76 ILE A C 1
ATOM 609 O O . ILE A 1 76 ? 1.173 1.483 -7.742 1.00 95.00 76 ILE A O 1
ATOM 613 N N . PRO A 1 77 ? 0.441 0.781 -9.749 1.00 94.81 77 PRO A N 1
ATOM 614 C CA . PRO A 1 77 ? -0.939 0.651 -9.286 1.00 94.81 77 PRO A CA 1
ATOM 615 C C . PRO A 1 77 ? -1.082 -0.365 -8.150 1.00 94.81 77 PRO A C 1
ATOM 617 O O . PRO A 1 77 ? -1.828 -0.124 -7.204 1.00 94.81 77 PRO A O 1
ATOM 620 N N . SER A 1 78 ? -0.332 -1.471 -8.197 1.00 95.25 78 SER A N 1
ATOM 621 C CA . SER A 1 78 ? -0.345 -2.472 -7.123 1.00 95.25 78 SER A CA 1
ATOM 622 C C . SER A 1 78 ? 0.181 -1.913 -5.802 1.00 95.25 78 SER A C 1
ATOM 624 O O . SER A 1 78 ? -0.394 -2.203 -4.756 1.00 95.25 78 SER A O 1
ATOM 626 N N . LEU A 1 79 ? 1.222 -1.072 -5.830 1.00 95.50 79 LEU A N 1
ATOM 627 C CA . LEU A 1 79 ? 1.727 -0.387 -4.639 1.00 95.50 79 LEU A CA 1
ATOM 628 C C . LEU A 1 79 ? 0.668 0.553 -4.040 1.00 95.50 79 LEU A C 1
ATOM 630 O O . LEU A 1 79 ? 0.484 0.571 -2.822 1.00 95.50 79 LEU A O 1
ATOM 634 N N . TRP A 1 80 ? -0.052 1.303 -4.879 1.00 95.31 80 TRP A N 1
ATOM 635 C CA . TRP A 1 80 ? -1.135 2.184 -4.427 1.00 95.31 80 TRP A CA 1
ATOM 636 C C . TRP A 1 80 ? -2.283 1.405 -3.792 1.00 95.31 80 TRP A C 1
ATOM 638 O O . TRP A 1 80 ? -2.703 1.732 -2.681 1.00 95.31 80 TRP A O 1
ATOM 648 N N . ILE A 1 81 ? -2.759 0.354 -4.466 1.00 94.19 81 ILE A N 1
ATOM 649 C CA . ILE A 1 81 ? -3.832 -0.514 -3.966 1.00 94.19 81 ILE A CA 1
ATOM 650 C C . ILE A 1 81 ? -3.411 -1.166 -2.648 1.00 94.19 81 ILE A C 1
ATOM 652 O O . ILE A 1 81 ? -4.195 -1.190 -1.700 1.00 94.19 81 ILE A O 1
ATOM 656 N N . PHE A 1 82 ? -2.168 -1.641 -2.554 1.00 94.00 82 PHE A N 1
ATOM 657 C CA . PHE A 1 82 ? -1.628 -2.226 -1.330 1.00 94.00 82 PHE A CA 1
ATOM 658 C C . PHE A 1 82 ? -1.660 -1.229 -0.165 1.00 94.00 82 PHE A C 1
ATOM 660 O O . PHE A 1 82 ? -2.190 -1.532 0.900 1.00 94.00 82 PHE A O 1
ATOM 667 N N . LEU A 1 83 ? -1.150 -0.008 -0.359 1.00 93.19 83 LEU A N 1
ATOM 668 C CA . LEU A 1 83 ? -1.123 0.995 0.708 1.00 93.19 83 LEU A CA 1
ATOM 669 C C . LEU A 1 83 ? -2.513 1.522 1.072 1.00 93.19 83 LEU A C 1
ATOM 671 O O . LEU A 1 83 ? -2.744 1.869 2.233 1.00 93.19 83 LEU A O 1
ATOM 675 N N . ASP A 1 84 ? -3.447 1.584 0.124 1.00 93.19 84 ASP A N 1
ATOM 676 C CA . ASP A 1 84 ? -4.833 1.937 0.428 1.00 93.19 84 ASP A CA 1
ATOM 677 C C . ASP A 1 84 ? -5.557 0.829 1.205 1.00 93.19 84 ASP A C 1
ATOM 679 O O . ASP A 1 84 ? -6.231 1.099 2.206 1.00 93.19 84 ASP A O 1
ATOM 683 N N . THR A 1 85 ? -5.320 -0.430 0.833 1.00 92.69 85 THR A N 1
ATOM 684 C CA . THR A 1 85 ? -5.844 -1.595 1.557 1.00 92.69 85 THR A CA 1
ATOM 685 C C . THR A 1 85 ? -5.296 -1.641 2.982 1.00 92.69 85 THR A C 1
ATOM 687 O O . THR A 1 85 ? -6.074 -1.758 3.933 1.00 92.69 85 THR A O 1
ATOM 690 N N . ALA A 1 86 ? -4.003 -1.364 3.167 1.00 91.44 86 ALA A N 1
ATOM 691 C CA . ALA A 1 86 ? -3.384 -1.283 4.485 1.00 91.44 86 ALA A CA 1
ATOM 692 C C . ALA A 1 86 ? -4.022 -0.192 5.370 1.00 91.44 86 ALA A C 1
ATOM 694 O O . ALA A 1 86 ? -4.215 -0.394 6.575 1.00 91.44 86 ALA A O 1
ATOM 695 N N . LYS A 1 87 ? -4.414 0.962 4.798 1.00 91.06 87 LYS A N 1
ATOM 696 C CA . LYS A 1 87 ? -5.153 2.009 5.541 1.00 91.06 87 LYS A CA 1
ATOM 697 C C . LYS A 1 87 ? -6.522 1.512 5.984 1.00 91.06 87 LYS A C 1
ATOM 699 O O . LYS A 1 87 ? -7.008 1.916 7.040 1.00 91.06 87 LYS A O 1
ATOM 704 N N . THR A 1 88 ? -7.189 0.717 5.157 1.00 90.94 88 THR A N 1
ATOM 705 C CA . THR A 1 88 ? -8.503 0.141 5.467 1.00 90.94 88 THR A CA 1
ATOM 706 C C . THR A 1 88 ? -8.385 -0.910 6.564 1.00 90.94 88 THR A C 1
ATOM 708 O O . THR A 1 88 ? -9.081 -0.799 7.573 1.00 90.94 88 THR A O 1
ATOM 711 N N . ILE A 1 89 ? -7.418 -1.825 6.456 1.00 89.81 89 ILE A N 1
ATOM 712 C CA . ILE A 1 89 ? -7.105 -2.810 7.498 1.00 89.81 89 ILE A CA 1
ATOM 713 C C . ILE A 1 89 ? -6.826 -2.117 8.834 1.00 89.81 89 ILE A C 1
ATOM 715 O O . ILE A 1 89 ? -7.433 -2.477 9.839 1.00 89.81 89 ILE A O 1
ATOM 719 N N . SER A 1 90 ? -5.977 -1.084 8.865 1.00 89.19 90 SER A N 1
ATOM 720 C CA . SER A 1 90 ? -5.677 -0.382 10.122 1.00 89.19 90 SER A CA 1
ATOM 721 C C . SER A 1 90 ? -6.904 0.318 10.727 1.00 89.19 90 SER A C 1
ATOM 723 O O . SER A 1 90 ? -7.048 0.383 11.951 1.00 89.19 90 SER A O 1
ATOM 725 N N . ARG A 1 91 ? -7.829 0.821 9.898 1.00 88.25 91 ARG A N 1
ATOM 726 C CA . ARG A 1 91 ? -9.092 1.399 10.386 1.00 88.25 91 ARG A CA 1
ATOM 727 C C . ARG A 1 91 ? -9.989 0.329 11.016 1.00 88.25 91 ARG A C 1
ATOM 729 O O . ARG A 1 91 ? -10.489 0.572 12.117 1.00 88.25 91 ARG A O 1
ATOM 736 N N . ILE A 1 92 ? -10.143 -0.826 10.359 1.00 88.44 92 ILE A N 1
ATOM 737 C CA . ILE A 1 92 ? -10.938 -1.964 10.855 1.00 88.44 92 ILE A CA 1
ATOM 738 C C . ILE A 1 92 ? -10.345 -2.499 12.158 1.00 88.44 92 ILE A C 1
ATOM 740 O O . ILE A 1 92 ? -11.058 -2.654 13.143 1.00 88.44 92 ILE A O 1
ATOM 744 N N . VAL A 1 93 ? -9.027 -2.716 12.203 1.00 86.88 93 VAL A N 1
ATOM 745 C CA . VAL A 1 93 ? -8.320 -3.149 13.417 1.00 86.88 93 VAL A CA 1
ATOM 746 C C . VAL A 1 93 ? -8.523 -2.143 14.554 1.00 86.88 93 VAL A C 1
ATOM 748 O O . VAL A 1 93 ? -8.781 -2.535 15.690 1.00 86.88 93 VAL A O 1
ATOM 751 N N . GLY A 1 94 ? -8.465 -0.841 14.258 1.00 85.62 94 GLY A N 1
ATOM 752 C CA . GLY A 1 94 ? -8.743 0.208 15.238 1.00 85.62 94 GLY A CA 1
ATOM 753 C C . GLY A 1 94 ? -10.144 0.113 15.853 1.00 85.62 94 GLY A C 1
ATOM 754 O O . GLY A 1 94 ? -10.281 0.285 17.062 1.00 85.62 94 GLY A O 1
ATOM 755 N N . TYR A 1 95 ? -11.165 -0.182 15.046 1.00 86.44 95 TYR A N 1
ATOM 756 C CA . TYR A 1 95 ? -12.541 -0.345 15.527 1.00 86.44 95 TYR A CA 1
ATOM 757 C C . TYR A 1 95 ? -12.766 -1.667 16.239 1.00 86.44 95 TYR A C 1
ATOM 759 O O . TYR A 1 95 ? -13.417 -1.700 17.275 1.00 86.44 95 TYR A O 1
ATOM 767 N N . HIS A 1 96 ? -12.157 -2.740 15.746 1.00 85.12 96 HIS A N 1
ATOM 768 C CA . HIS A 1 96 ? -12.160 -4.030 16.418 1.00 85.12 96 HIS A CA 1
ATOM 769 C C . HIS A 1 96 ? -11.631 -3.905 17.852 1.00 85.12 96 HIS A C 1
ATOM 771 O O . HIS A 1 96 ? -12.229 -4.435 18.782 1.00 85.12 96 HIS A O 1
ATOM 777 N N . PHE A 1 97 ? -10.550 -3.151 18.062 1.00 82.06 97 PHE A N 1
ATOM 778 C CA . PHE A 1 97 ? -10.049 -2.872 19.407 1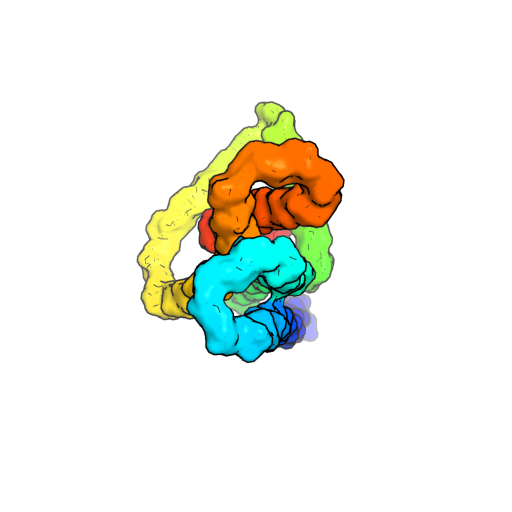.00 82.06 97 PHE A CA 1
ATOM 779 C C . PHE A 1 97 ? -11.003 -2.033 20.262 1.00 82.06 97 PHE A C 1
ATOM 781 O O . PHE A 1 97 ? -11.069 -2.240 21.470 1.00 82.06 97 PHE A O 1
ATOM 788 N N . TRP A 1 98 ? -11.717 -1.082 19.661 1.00 82.94 98 TRP A N 1
ATOM 789 C CA . TRP A 1 98 ? -12.740 -0.309 20.365 1.00 82.94 98 TRP A CA 1
ATOM 790 C C . TRP A 1 98 ? -13.917 -1.201 20.795 1.00 82.94 98 TRP A C 1
ATOM 792 O O . TRP A 1 98 ? -14.335 -1.137 21.948 1.00 82.94 98 TRP A O 1
ATOM 802 N N . LEU A 1 99 ? -14.376 -2.106 19.923 1.00 81.50 99 LEU A N 1
ATOM 803 C CA . LEU A 1 99 ? -15.382 -3.117 20.262 1.00 81.50 99 LEU A CA 1
ATOM 804 C C . LEU A 1 99 ? -14.907 -4.064 21.370 1.00 81.50 99 LEU A C 1
ATOM 806 O O . LEU A 1 99 ? -15.683 -4.396 22.261 1.00 81.50 99 LEU A O 1
ATOM 810 N N . GLU A 1 100 ? -13.644 -4.494 21.344 1.00 81.56 100 GLU A N 1
ATOM 811 C CA . GLU A 1 100 ? -13.067 -5.295 22.431 1.00 81.56 100 GLU A CA 1
ATOM 812 C C . GLU A 1 100 ? -13.061 -4.532 23.761 1.00 81.56 100 GLU A C 1
ATOM 814 O O . GLU A 1 100 ? -13.392 -5.111 24.794 1.00 81.56 100 GLU A O 1
ATOM 819 N N . ASP A 1 101 ? -12.720 -3.241 23.751 1.00 79.69 101 ASP A N 1
ATOM 820 C CA . ASP A 1 101 ? -12.749 -2.411 24.959 1.00 79.69 101 ASP A CA 1
ATOM 821 C C . ASP A 1 101 ? -14.188 -2.298 25.523 1.00 79.69 101 ASP A C 1
ATOM 823 O O . ASP A 1 101 ? -14.358 -2.357 26.744 1.00 79.69 101 ASP A O 1
ATOM 827 N N . ILE A 1 102 ? -15.216 -2.250 24.660 1.00 76.62 102 ILE A N 1
ATOM 828 C CA . ILE A 1 102 ? -16.636 -2.319 25.061 1.00 76.62 102 ILE A CA 1
ATOM 829 C C . ILE A 1 102 ? -16.986 -3.683 25.657 1.00 76.62 102 ILE A C 1
ATOM 831 O O . ILE A 1 102 ? -17.549 -3.757 26.747 1.00 76.62 102 ILE A O 1
ATOM 835 N N . LEU A 1 103 ? -16.643 -4.772 24.963 1.00 76.56 103 LEU A N 1
ATOM 836 C CA . LEU A 1 103 ? -16.939 -6.141 25.399 1.00 76.56 103 LEU A CA 1
ATOM 837 C C . LEU A 1 103 ? -16.283 -6.485 26.741 1.00 76.56 103 LEU A C 1
ATOM 839 O O . LEU A 1 103 ? -16.835 -7.259 27.519 1.00 76.56 103 LEU A O 1
ATOM 843 N N . LEU A 1 104 ? -15.110 -5.914 27.015 1.00 79.38 104 LEU A N 1
ATOM 844 C CA . LEU A 1 104 ? -14.382 -6.083 28.272 1.00 79.38 104 LEU A CA 1
ATOM 845 C C . LEU A 1 104 ? -14.851 -5.125 29.381 1.00 79.38 104 LEU A C 1
ATOM 847 O O . LEU A 1 104 ? -14.259 -5.132 30.459 1.00 79.38 104 LEU A O 1
ATOM 851 N N . GLY A 1 105 ? -15.867 -4.289 29.130 1.00 69.75 105 GLY A N 1
ATOM 852 C CA . GLY A 1 105 ? -16.399 -3.335 30.107 1.00 69.75 105 GLY A CA 1
ATOM 853 C C . GLY A 1 105 ? -15.400 -2.249 30.514 1.00 69.75 105 GLY A C 1
ATOM 854 O O . GLY A 1 105 ? -15.469 -1.729 31.624 1.00 69.75 105 GLY A O 1
ATOM 855 N N . ARG A 1 106 ? -14.430 -1.927 29.648 1.00 70.81 106 ARG A N 1
ATOM 856 C CA . ARG A 1 106 ? -13.406 -0.899 29.915 1.00 70.81 106 ARG A CA 1
ATOM 857 C C . ARG A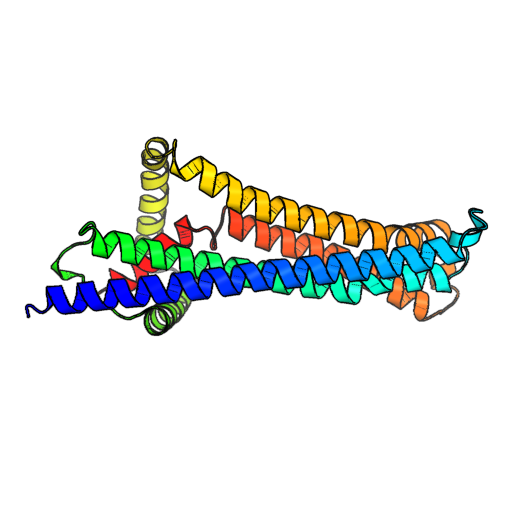 1 106 ? -13.883 0.518 29.593 1.00 70.81 106 ARG A C 1
ATOM 859 O O . ARG A 1 106 ? -13.191 1.477 29.924 1.00 70.81 106 ARG A O 1
ATOM 866 N N . THR A 1 107 ? -15.034 0.647 28.944 1.00 66.19 107 THR A N 1
ATOM 867 C CA . THR A 1 107 ? -15.734 1.904 28.646 1.00 66.19 107 THR A CA 1
ATOM 868 C C . THR A 1 107 ? -16.922 2.088 29.592 1.00 66.19 107 THR A C 1
ATOM 870 O O . THR A 1 107 ? -17.504 1.101 30.037 1.00 66.19 107 THR A O 1
ATOM 873 N N . ALA A 1 108 ? -17.281 3.339 29.909 1.00 57.75 108 ALA A N 1
ATOM 874 C CA . ALA A 1 108 ? -18.346 3.650 30.866 1.00 57.75 108 ALA A CA 1
ATOM 875 C C . ALA A 1 108 ? -19.680 2.942 30.508 1.00 57.75 108 ALA A C 1
ATOM 877 O O . ALA A 1 108 ? -20.058 2.958 29.333 1.00 57.75 108 ALA A O 1
ATOM 878 N N . PRO A 1 109 ? -20.407 2.359 31.486 1.00 53.56 109 PRO A N 1
ATOM 879 C CA . PRO A 1 109 ? -21.641 1.594 31.250 1.00 53.56 109 PRO A CA 1
ATOM 880 C C . PRO A 1 109 ? -22.731 2.376 30.505 1.00 53.56 109 PRO A C 1
ATOM 882 O O . PRO A 1 109 ? -23.476 1.803 29.714 1.00 53.56 109 PRO A O 1
ATOM 885 N N . ASP A 1 110 ? -22.778 3.692 30.713 1.00 55.19 110 ASP A N 1
ATOM 886 C CA . ASP A 1 110 ? -23.817 4.575 30.173 1.00 55.19 110 ASP A CA 1
ATOM 887 C C . ASP A 1 110 ? -23.527 5.039 28.731 1.00 55.19 110 ASP A C 1
ATOM 889 O O . ASP A 1 110 ? -24.389 5.617 28.072 1.00 55.19 110 ASP A O 1
ATOM 893 N N . ALA A 1 111 ? -22.320 4.770 28.218 1.00 56.19 111 ALA A N 1
ATOM 894 C CA . ALA A 1 111 ? -21.865 5.188 26.888 1.00 56.19 111 ALA A CA 1
ATOM 895 C C . ALA A 1 111 ? -22.059 4.111 25.803 1.00 56.19 111 ALA A C 1
ATOM 897 O O . ALA A 1 111 ? -21.681 4.312 24.648 1.00 56.19 111 ALA A O 1
ATOM 898 N N . ILE A 1 112 ? -22.613 2.943 26.146 1.00 61.66 112 ILE A N 1
ATOM 899 C CA . ILE A 1 112 ? -22.635 1.784 25.246 1.00 61.66 112 ILE A CA 1
ATOM 900 C C . ILE A 1 112 ? -23.801 1.901 24.253 1.00 61.66 112 ILE A C 1
ATOM 902 O O . ILE A 1 112 ? -24.846 1.269 24.402 1.00 61.66 112 ILE A O 1
ATOM 906 N N . ARG A 1 113 ? -23.617 2.702 23.199 1.00 68.81 113 ARG A N 1
ATOM 907 C CA . ARG A 1 113 ? -24.422 2.615 21.972 1.00 68.81 113 ARG A CA 1
ATOM 908 C C . ARG A 1 113 ? -23.634 1.873 20.899 1.00 68.81 113 ARG A C 1
ATOM 910 O O . ARG A 1 113 ? -22.593 2.332 20.435 1.00 68.81 113 ARG A O 1
ATOM 917 N N . PHE A 1 114 ? -24.131 0.704 20.504 1.00 71.88 114 PHE A N 1
ATOM 918 C CA . PHE A 1 114 ? -23.573 -0.049 19.386 1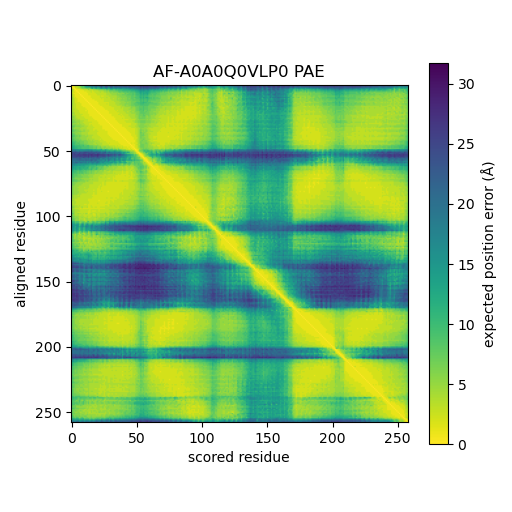.00 71.88 114 PHE A CA 1
ATOM 919 C C . PHE A 1 114 ? -24.115 0.510 18.066 1.00 71.88 114 PHE A C 1
ATOM 921 O O . PHE A 1 114 ? -25.320 0.498 17.833 1.00 71.88 114 PHE A O 1
ATOM 928 N N . HIS A 1 115 ? -23.223 0.998 17.202 1.00 75.94 115 HIS A N 1
ATOM 929 C CA . HIS A 1 115 ? -23.591 1.576 15.904 1.00 75.94 115 HIS A CA 1
ATOM 930 C C . HIS A 1 115 ? -23.331 0.632 14.709 1.00 75.94 115 HIS A C 1
ATOM 932 O O . HIS A 1 115 ? -23.838 0.894 13.622 1.00 75.94 115 HIS A O 1
ATOM 938 N N . GLY A 1 116 ? -22.579 -0.465 14.888 1.00 79.69 116 GLY A N 1
ATOM 939 C CA . GLY A 1 116 ? -22.050 -1.290 13.784 1.00 79.69 116 GLY A CA 1
ATOM 940 C C . GLY A 1 116 ? -20.949 -0.580 12.978 1.00 79.69 116 GLY A C 1
ATOM 941 O O . GLY A 1 116 ? -20.892 0.650 12.967 1.00 79.69 116 GLY A O 1
ATOM 942 N N . TRP A 1 117 ? -20.047 -1.323 12.326 1.00 84.44 117 TRP A N 1
ATOM 943 C CA . TRP A 1 117 ? -18.845 -0.783 11.666 1.00 84.44 117 TRP A CA 1
ATOM 944 C C . TRP A 1 117 ? -19.139 0.246 10.572 1.00 84.44 117 TRP A C 1
ATOM 946 O O . TRP A 1 117 ? -18.488 1.290 10.514 1.00 84.44 117 TRP A O 1
ATOM 956 N N . GLU A 1 118 ? -20.120 -0.011 9.710 1.00 81.81 118 GLU A N 1
ATOM 957 C CA . GLU A 1 118 ? -20.417 0.864 8.568 1.00 81.81 118 GLU A CA 1
ATOM 958 C C . GLU A 1 118 ? -20.999 2.215 9.008 1.00 81.81 118 GLU A C 1
ATOM 960 O O . GLU A 1 118 ? -20.534 3.282 8.584 1.00 81.81 118 GLU A O 1
ATOM 965 N N . THR A 1 119 ? -21.972 2.191 9.922 1.00 80.38 119 THR A N 1
ATOM 966 C CA . THR A 1 119 ? -22.535 3.401 10.538 1.00 80.38 119 THR A CA 1
ATOM 967 C C . THR A 1 119 ? -21.463 4.136 11.329 1.00 80.38 119 THR A C 1
ATOM 969 O O . THR A 1 119 ? -21.321 5.354 11.214 1.00 80.38 119 THR A O 1
ATOM 972 N N . ALA A 1 120 ? -20.656 3.389 12.087 1.00 76.62 120 ALA A N 1
ATOM 973 C CA . ALA A 1 120 ? -19.547 3.923 12.851 1.00 76.62 120 ALA A CA 1
ATOM 974 C C . ALA A 1 120 ? -18.581 4.699 11.949 1.00 76.62 120 ALA A C 1
ATOM 976 O O . ALA A 1 120 ? -18.204 5.835 12.243 1.00 76.62 120 ALA A O 1
ATOM 977 N N . LEU A 1 121 ? -18.210 4.115 10.813 1.00 81.19 121 LEU A N 1
ATOM 978 C CA . LEU A 1 121 ? -17.316 4.733 9.843 1.00 81.19 121 LEU A CA 1
ATOM 979 C C . LEU A 1 121 ? -17.901 6.002 9.231 1.00 81.19 121 LEU A C 1
ATOM 981 O O . LEU A 1 121 ? -17.152 6.940 8.953 1.00 81.19 121 LEU A O 1
ATOM 985 N N . THR A 1 122 ? -19.216 6.049 9.048 1.00 81.88 122 THR A N 1
ATOM 986 C CA . THR A 1 122 ? -19.924 7.240 8.569 1.00 81.88 122 THR A CA 1
ATOM 987 C C . THR A 1 122 ? -19.834 8.372 9.593 1.00 81.88 122 THR A C 1
ATOM 989 O O . THR A 1 122 ? -19.328 9.443 9.257 1.00 81.88 122 THR A O 1
ATOM 992 N N . ILE A 1 123 ? -20.157 8.090 10.859 1.00 78.69 123 ILE A N 1
ATOM 993 C CA . ILE A 1 123 ? -20.033 9.043 11.977 1.00 78.69 123 ILE A CA 1
ATOM 994 C C . ILE A 1 123 ? -18.590 9.548 12.102 1.00 78.69 123 ILE A C 1
ATOM 996 O O . ILE A 1 123 ? -18.336 10.746 12.233 1.00 78.69 123 ILE A O 1
ATOM 1000 N N . LEU A 1 124 ? -17.607 8.648 12.002 1.00 78.12 124 LEU A N 1
ATOM 1001 C CA . LEU A 1 124 ? -16.199 9.027 12.057 1.00 78.12 124 LEU A CA 1
ATOM 1002 C C . LEU A 1 124 ? -15.819 9.977 10.912 1.00 78.12 124 LEU A C 1
ATOM 1004 O O . LEU A 1 124 ? -15.081 10.934 11.135 1.00 78.12 124 LEU A O 1
ATOM 1008 N N . ARG A 1 125 ? -16.290 9.727 9.685 1.00 80.31 125 ARG A N 1
ATOM 1009 C CA . ARG A 1 125 ? -16.000 10.586 8.524 1.00 80.31 125 ARG A CA 1
ATOM 1010 C C . ARG A 1 125 ? -16.600 11.980 8.690 1.00 80.31 125 ARG A C 1
ATOM 1012 O O . ARG A 1 125 ? -15.930 12.956 8.357 1.00 80.31 125 ARG A O 1
ATOM 1019 N N . GLU A 1 126 ? -17.816 12.073 9.213 1.00 79.81 126 GLU A N 1
ATOM 1020 C CA . GLU A 1 126 ? -18.482 13.347 9.503 1.00 79.81 126 GLU A CA 1
ATOM 1021 C C . GLU A 1 126 ? -17.732 14.128 10.589 1.00 79.81 126 GLU A C 1
ATOM 1023 O O . GLU A 1 126 ? -17.377 15.291 10.387 1.00 79.81 126 GLU A O 1
ATOM 1028 N N . ASN A 1 127 ? -17.360 13.458 11.681 1.00 72.75 127 ASN A N 1
ATOM 1029 C CA . ASN A 1 127 ? -16.609 14.064 12.780 1.00 72.75 127 ASN A CA 1
ATOM 1030 C C . ASN A 1 127 ? -15.190 14.490 12.378 1.00 72.75 127 ASN A C 1
ATOM 1032 O O . ASN A 1 127 ? -14.718 15.541 12.803 1.00 72.75 127 ASN A O 1
ATOM 1036 N N . VAL A 1 128 ? -14.489 13.711 11.548 1.00 69.62 128 VAL A N 1
ATOM 1037 C CA . VAL A 1 128 ? -13.159 14.094 11.041 1.00 69.62 128 VAL A CA 1
ATOM 1038 C C . VAL A 1 128 ? -13.253 15.326 10.147 1.00 69.62 128 VAL A C 1
ATOM 1040 O O . VAL A 1 128 ? -12.430 16.224 10.297 1.00 69.62 128 VAL A O 1
ATOM 1043 N N . ARG A 1 129 ? -14.267 15.418 9.276 1.00 72.62 129 ARG A N 1
ATOM 1044 C CA . ARG A 1 129 ? -14.498 16.626 8.468 1.00 72.62 129 ARG A CA 1
ATOM 1045 C C . ARG A 1 129 ? -14.751 17.841 9.351 1.00 72.62 129 ARG A C 1
ATOM 1047 O O . ARG A 1 129 ? -14.163 18.887 9.098 1.00 72.62 129 ARG A O 1
ATOM 1054 N N . TYR A 1 130 ? -15.561 17.689 10.398 1.00 65.75 130 TYR A N 1
ATOM 1055 C CA . TYR A 1 130 ? -15.785 18.748 11.380 1.00 65.75 130 TYR A CA 1
ATOM 1056 C C . TYR A 1 130 ? -14.472 19.178 12.053 1.00 65.75 130 TYR A C 1
ATOM 1058 O O . TYR A 1 130 ? -14.164 20.362 12.094 1.00 65.75 130 TYR A O 1
ATOM 1066 N N . LEU A 1 131 ? -13.656 18.225 12.517 1.00 61.50 131 LEU A N 1
ATOM 1067 C CA . LEU A 1 131 ? -12.377 18.507 13.181 1.00 61.50 131 LEU A CA 1
ATOM 1068 C C . LEU A 1 131 ? -11.340 19.161 12.255 1.00 61.50 131 LEU A C 1
ATOM 1070 O O . LEU A 1 131 ? -10.535 19.969 12.712 1.00 61.50 131 LEU A O 1
ATOM 1074 N N . GLU A 1 132 ? -11.341 18.815 10.968 1.00 65.44 132 GLU A N 1
ATOM 1075 C CA . GLU A 1 132 ? -10.490 19.465 9.968 1.00 65.44 132 GLU A CA 1
ATOM 1076 C C . GLU A 1 132 ? -10.919 20.922 9.736 1.00 65.44 132 GLU A C 1
ATOM 1078 O O . GLU A 1 132 ? -10.055 21.791 9.714 1.00 65.44 132 GLU A O 1
ATOM 1083 N N . HIS A 1 133 ? -12.225 21.216 9.689 1.00 65.81 133 HIS A N 1
ATOM 1084 C CA . HIS A 1 133 ? -12.734 22.594 9.590 1.00 65.81 133 HIS A CA 1
ATOM 1085 C C . HIS A 1 133 ? -12.509 23.402 10.880 1.00 65.81 133 HIS A C 1
ATOM 1087 O O . HIS A 1 133 ? -12.147 24.575 10.826 1.00 65.81 133 HIS A O 1
ATOM 1093 N N . ALA A 1 134 ? -12.677 22.770 12.045 1.00 59.66 134 ALA A N 1
ATOM 1094 C CA . ALA A 1 134 ? -12.425 23.358 13.361 1.00 59.66 134 ALA A CA 1
ATOM 1095 C C . ALA A 1 134 ? -10.962 23.790 13.538 1.00 59.66 134 ALA A C 1
ATOM 1097 O O . ALA A 1 134 ? -10.673 24.817 14.147 1.00 59.66 134 ALA A O 1
ATOM 1098 N N . ARG A 1 135 ? -10.021 23.021 12.975 1.00 56.88 135 ARG A N 1
ATOM 1099 C CA . ARG A 1 135 ? -8.582 23.315 13.027 1.00 56.88 135 ARG A CA 1
ATOM 1100 C C . ARG A 1 135 ? -8.211 24.615 12.309 1.00 56.88 135 ARG A C 1
ATOM 1102 O O . ARG A 1 135 ? -7.261 25.273 12.730 1.00 56.88 135 ARG A O 1
ATOM 1109 N N . ASP A 1 136 ? -8.945 24.971 11.262 1.00 63.88 136 ASP A N 1
ATOM 1110 C CA . ASP A 1 136 ? -8.718 26.192 10.486 1.00 63.88 136 ASP A CA 1
ATOM 1111 C C . ASP A 1 136 ? -9.437 27.414 11.098 1.00 63.88 136 ASP A C 1
ATOM 1113 O O . ASP A 1 136 ? -9.234 28.545 10.653 1.00 63.88 136 ASP A O 1
ATOM 1117 N N . SER A 1 137 ? -10.227 27.211 12.162 1.00 55.28 137 SER A N 1
ATOM 1118 C CA . SER A 1 137 ? -10.924 28.266 12.897 1.00 55.28 137 SER A CA 1
ATOM 1119 C C . SER A 1 137 ? -10.189 28.608 14.210 1.00 55.28 137 SER A C 1
ATOM 1121 O O . SER A 1 137 ? -10.008 27.742 15.069 1.00 55.28 137 SER A O 1
ATOM 1123 N N . PRO A 1 138 ? -9.764 29.867 14.435 1.00 55.34 138 PRO A N 1
ATOM 1124 C CA . PRO A 1 138 ? -8.863 30.243 15.536 1.00 55.34 138 PRO A CA 1
ATOM 1125 C C . PRO A 1 138 ? -9.458 30.146 16.961 1.00 55.34 138 PRO A C 1
ATOM 1127 O O . PRO A 1 138 ? -8.764 30.466 17.926 1.00 55.34 138 PRO A O 1
ATOM 1130 N N . GLY A 1 139 ? -10.711 29.702 17.126 1.00 60.50 139 GLY A N 1
ATOM 1131 C CA . GLY A 1 139 ? -11.425 29.664 18.412 1.00 60.50 139 GLY A CA 1
ATOM 1132 C C . GLY A 1 139 ? -11.455 28.318 19.159 1.00 60.50 139 GLY A C 1
ATOM 1133 O O . GLY A 1 139 ? -11.689 28.316 20.364 1.00 60.50 139 GLY A O 1
ATOM 1134 N N . GLU A 1 140 ? -11.193 27.175 18.509 1.00 56.03 140 GLU A N 1
ATOM 1135 C CA . GLU A 1 140 ? -11.432 25.821 19.077 1.00 56.03 140 GLU A CA 1
ATOM 1136 C C . GLU A 1 140 ? -10.155 25.091 19.575 1.00 56.03 140 GLU A C 1
ATOM 1138 O O . GLU A 1 140 ? -10.099 23.865 19.702 1.00 56.03 140 GLU A O 1
ATOM 1143 N N . SER A 1 141 ? -9.104 25.848 19.911 1.00 57.78 141 SER A N 1
ATOM 1144 C CA . SER A 1 141 ? -7.770 25.331 20.283 1.00 57.78 141 SER A CA 1
ATOM 1145 C C . SER A 1 141 ? -7.742 24.458 21.555 1.00 57.78 141 SER A C 1
ATOM 1147 O O . SER A 1 141 ? -6.908 23.557 21.673 1.00 57.78 141 SER A O 1
ATOM 1149 N N . SER A 1 142 ? -8.665 24.654 22.503 1.00 61.91 142 SER A N 1
ATOM 1150 C CA . SER A 1 142 ? -8.646 23.964 23.806 1.00 61.91 142 SER A CA 1
ATOM 1151 C C . SER A 1 142 ? -8.957 22.464 23.714 1.00 61.91 142 SER A C 1
ATOM 1153 O O . SER A 1 142 ? -8.309 21.659 24.384 1.00 61.91 142 SER A O 1
ATOM 1155 N N . MET A 1 143 ? -9.887 22.060 22.842 1.00 56.88 143 MET A N 1
ATOM 1156 C CA . MET A 1 143 ? -10.272 20.653 22.677 1.00 56.88 143 MET A CA 1
ATOM 1157 C C . MET A 1 143 ? -9.194 19.844 21.946 1.00 56.88 143 MET A C 1
ATOM 1159 O O . MET A 1 143 ? -8.873 18.720 22.333 1.00 56.88 143 MET A O 1
ATOM 1163 N N . ILE A 1 144 ? -8.594 20.433 20.909 1.00 59.59 144 ILE A N 1
ATOM 1164 C CA . ILE A 1 144 ? -7.497 19.812 20.156 1.00 59.59 144 ILE A CA 1
ATOM 1165 C C . ILE A 1 144 ? -6.260 19.663 21.055 1.00 59.59 144 ILE A C 1
ATOM 1167 O O . ILE A 1 144 ? -5.576 18.639 20.993 1.00 59.59 144 ILE A O 1
ATOM 1171 N N . GLN A 1 145 ? -5.995 20.639 21.932 1.00 62.69 145 GLN A N 1
ATOM 1172 C CA . GLN A 1 145 ? -4.918 20.546 22.920 1.00 62.69 145 GLN A CA 1
ATOM 1173 C C . GLN A 1 145 ? -5.172 19.478 23.989 1.00 62.69 145 GLN A C 1
ATOM 1175 O O . GLN A 1 145 ? -4.226 18.776 24.342 1.00 62.69 145 GLN A O 1
ATOM 1180 N N . ALA A 1 146 ? -6.414 19.292 24.447 1.00 64.38 146 ALA A N 1
ATOM 1181 C CA . ALA A 1 146 ? -6.762 18.212 25.374 1.00 64.38 146 ALA A CA 1
ATOM 1182 C C . ALA A 1 146 ? -6.515 16.826 24.747 1.00 64.38 146 ALA A C 1
ATOM 1184 O O . ALA A 1 146 ? -5.814 15.999 25.323 1.00 64.38 146 ALA A O 1
ATOM 1185 N N . ILE A 1 147 ? -6.956 16.622 23.499 1.00 61.19 147 ILE A N 1
ATOM 1186 C CA . ILE A 1 147 ? -6.722 15.375 22.747 1.00 61.19 147 ILE A CA 1
ATOM 1187 C C . ILE A 1 147 ? -5.219 15.122 22.530 1.00 61.19 147 ILE A C 1
ATOM 1189 O O . ILE A 1 147 ? -4.740 13.989 22.636 1.00 61.19 147 ILE A O 1
ATOM 1193 N N . LEU A 1 148 ? -4.446 16.172 22.227 1.00 59.47 148 LEU A N 1
ATOM 1194 C CA . LEU A 1 148 ? -2.987 16.089 22.106 1.00 59.47 148 LEU A CA 1
ATOM 1195 C C . LEU A 1 148 ? -2.304 15.796 23.451 1.00 59.47 148 LEU A C 1
ATOM 1197 O O . LEU A 1 148 ? -1.289 15.095 23.467 1.00 59.47 148 LEU A O 1
ATOM 1201 N N . GLY A 1 149 ? -2.854 16.300 24.558 1.00 63.62 149 GLY A N 1
ATOM 1202 C CA . GLY A 1 149 ? -2.425 16.012 25.927 1.00 63.62 149 GLY A CA 1
ATOM 1203 C C . GLY A 1 149 ? -2.599 14.537 26.278 1.00 63.62 149 GLY A C 1
ATOM 1204 O O . GLY A 1 149 ? -1.615 13.872 26.613 1.00 63.62 149 GLY A O 1
ATOM 1205 N N . ASP A 1 150 ? -3.796 13.993 26.056 1.00 58.91 150 ASP A N 1
ATOM 1206 C CA . ASP A 1 150 ? -4.118 12.580 26.293 1.00 58.91 150 ASP A CA 1
ATOM 1207 C C . ASP A 1 150 ? -3.258 11.642 25.432 1.00 58.91 150 ASP A C 1
ATOM 1209 O O . ASP A 1 150 ? -2.754 10.611 25.891 1.00 58.91 150 ASP A O 1
ATOM 1213 N N . LEU A 1 151 ? -2.995 12.027 24.177 1.00 56.31 151 LEU A N 1
ATOM 1214 C CA . LEU A 1 151 ? -2.057 11.331 23.291 1.00 56.31 151 LEU A CA 1
ATOM 1215 C C . LEU A 1 151 ? -0.635 11.283 23.868 1.00 56.31 151 LEU A C 1
ATOM 1217 O O . LEU A 1 151 ? 0.063 10.273 23.712 1.00 56.31 151 LEU A O 1
ATOM 1221 N N . LYS A 1 152 ? -0.190 12.356 24.526 1.00 58.69 152 LYS A N 1
ATOM 1222 C CA . LYS A 1 152 ? 1.159 12.480 25.092 1.00 58.69 152 LYS A CA 1
ATOM 1223 C C . LYS A 1 152 ? 1.294 11.691 26.395 1.00 58.69 152 LYS A C 1
ATOM 1225 O O . LYS A 1 152 ? 2.296 11.001 26.580 1.00 58.69 152 LYS A O 1
ATOM 1230 N N . GLU A 1 153 ? 0.273 11.721 27.245 1.00 52.47 153 GLU A N 1
ATOM 1231 C CA . GLU A 1 153 ? 0.250 11.037 28.541 1.00 52.47 153 GLU A CA 1
ATOM 1232 C C . GLU A 1 153 ? 0.077 9.518 28.399 1.00 52.47 153 GLU A C 1
ATOM 1234 O O . GLU A 1 153 ? 0.854 8.739 28.958 1.00 52.47 153 GLU A O 1
ATOM 1239 N N . TYR A 1 154 ? -0.808 9.070 27.504 1.00 50.19 154 TYR A N 1
ATOM 1240 C CA . TYR A 1 154 ? -0.948 7.649 27.174 1.00 50.19 154 TYR A CA 1
ATOM 1241 C C . TYR A 1 154 ? 0.336 7.067 26.548 1.00 50.19 154 TYR A C 1
ATOM 1243 O O . TYR A 1 154 ? 0.614 5.875 26.669 1.00 50.19 154 TYR A O 1
ATOM 1251 N N . ASN A 1 155 ? 1.174 7.905 25.916 1.00 52.34 155 ASN A N 1
ATOM 1252 C CA . ASN A 1 155 ? 2.459 7.473 25.349 1.00 52.34 155 ASN A CA 1
ATOM 1253 C C . ASN A 1 155 ? 3.458 7.064 26.440 1.00 52.34 155 ASN A C 1
ATOM 1255 O O . ASN A 1 155 ? 4.304 6.203 26.211 1.00 52.34 155 ASN A O 1
ATOM 1259 N N . LYS A 1 156 ? 3.339 7.673 27.623 1.00 49.12 156 LYS A N 1
ATOM 1260 C CA . LYS A 1 156 ? 4.201 7.426 28.779 1.00 49.12 156 LYS A CA 1
ATOM 1261 C C . LYS A 1 156 ? 3.826 6.114 29.483 1.00 49.12 156 LYS A C 1
ATOM 1263 O O . LYS A 1 156 ? 4.713 5.364 29.876 1.00 49.12 156 LYS A O 1
ATOM 1268 N N . ASN A 1 157 ? 2.531 5.789 29.531 1.00 47.19 157 ASN A N 1
ATOM 1269 C CA . ASN A 1 157 ? 2.004 4.594 30.206 1.00 47.19 157 ASN A CA 1
ATOM 1270 C C . ASN A 1 157 ? 1.967 3.332 29.316 1.00 47.19 157 ASN A C 1
ATOM 1272 O O . ASN A 1 157 ? 1.985 2.211 29.819 1.00 47.19 157 ASN A O 1
ATOM 1276 N N . PHE A 1 158 ? 1.997 3.480 27.986 1.00 44.06 158 PHE A N 1
ATOM 1277 C CA . PHE A 1 158 ? 2.015 2.355 27.034 1.00 44.06 158 PHE A CA 1
ATOM 1278 C C . PHE A 1 158 ? 3.324 1.538 27.050 1.00 44.06 158 PHE A C 1
ATOM 1280 O O . PHE A 1 158 ? 3.386 0.431 26.515 1.00 44.06 158 PHE A O 1
ATOM 1287 N N . LEU A 1 159 ? 4.377 2.049 27.694 1.00 50.59 159 LEU A N 1
ATOM 1288 C CA . LEU A 1 159 ? 5.670 1.371 27.796 1.00 50.59 159 LEU A CA 1
ATOM 1289 C C . LEU A 1 159 ? 5.621 0.093 28.661 1.00 50.59 159 LEU A C 1
ATOM 1291 O O . LEU A 1 159 ? 6.527 -0.730 28.551 1.00 50.59 159 LEU A O 1
ATOM 1295 N N . LEU A 1 160 ? 4.556 -0.101 29.452 1.00 49.31 160 LEU A N 1
ATOM 1296 C CA . LEU A 1 160 ? 4.375 -1.235 30.371 1.00 49.31 160 LEU A CA 1
ATOM 1297 C C . LEU A 1 160 ? 3.557 -2.413 29.803 1.00 49.31 160 LEU A C 1
ATOM 1299 O O . LEU A 1 160 ? 3.689 -3.527 30.293 1.00 49.31 160 LEU A O 1
ATOM 1303 N N . LEU A 1 161 ? 2.789 -2.234 28.720 1.00 48.59 161 LEU A N 1
ATOM 1304 C CA . LEU A 1 161 ? 2.018 -3.310 28.052 1.00 48.59 161 LEU A CA 1
ATOM 1305 C C . LEU A 1 161 ? 2.816 -4.041 26.943 1.00 48.59 161 LEU A C 1
ATOM 1307 O O . LEU A 1 161 ? 2.261 -4.701 26.064 1.00 48.59 161 LEU A O 1
ATOM 1311 N N . LYS A 1 162 ? 4.142 -3.877 26.958 1.00 45.41 162 LYS A N 1
ATOM 1312 C CA . LYS A 1 162 ? 5.031 -3.909 25.787 1.00 45.41 162 LYS A CA 1
ATOM 1313 C C . LYS A 1 162 ? 5.609 -5.284 25.418 1.00 45.41 162 LYS A C 1
ATOM 1315 O O . LYS A 1 162 ? 6.410 -5.349 24.496 1.00 45.41 162 LYS A O 1
ATOM 1320 N N . THR A 1 163 ? 5.264 -6.383 26.083 1.00 45.97 163 THR A N 1
ATOM 1321 C CA . THR A 1 163 ? 6.032 -7.635 25.901 1.00 45.97 163 THR A CA 1
ATOM 1322 C C . THR A 1 163 ? 5.342 -8.721 25.071 1.00 45.97 163 THR A C 1
ATOM 1324 O O . THR A 1 163 ? 6.045 -9.412 24.343 1.00 45.97 163 THR A O 1
ATOM 1327 N N . SER A 1 164 ? 4.007 -8.835 25.048 1.00 45.44 164 SER A N 1
ATOM 1328 C CA . SER A 1 164 ? 3.316 -9.847 24.213 1.00 45.44 164 SER A CA 1
ATOM 1329 C C . SER A 1 164 ? 2.714 -9.281 22.919 1.00 45.44 164 SER A C 1
ATOM 1331 O O . SER A 1 164 ? 2.906 -9.842 21.842 1.00 45.44 164 SER A O 1
ATOM 1333 N N . ASN A 1 165 ? 2.069 -8.112 22.980 1.00 46.16 165 ASN A N 1
ATOM 1334 C CA . ASN A 1 165 ? 1.459 -7.469 21.806 1.00 46.16 165 ASN A CA 1
ATOM 1335 C C . ASN A 1 165 ? 2.479 -6.804 20.871 1.00 46.16 165 ASN A C 1
ATOM 1337 O O . ASN A 1 165 ? 2.178 -6.564 19.703 1.00 46.16 165 ASN A O 1
ATOM 1341 N N . LEU A 1 166 ? 3.693 -6.526 21.357 1.00 48.31 166 LEU A N 1
ATOM 1342 C CA . LEU A 1 166 ? 4.743 -5.880 20.570 1.00 48.31 166 LEU A CA 1
ATOM 1343 C C . LEU A 1 166 ? 5.304 -6.803 19.489 1.00 48.31 166 LEU A C 1
ATOM 1345 O O . LEU A 1 166 ? 5.631 -6.302 18.425 1.00 48.31 166 LEU A O 1
ATOM 1349 N N . ALA A 1 167 ? 5.368 -8.119 19.714 1.00 52.09 167 ALA A N 1
ATOM 1350 C CA . ALA A 1 167 ? 5.854 -9.075 18.716 1.00 52.09 167 ALA A CA 1
ATOM 1351 C C . ALA A 1 167 ? 4.915 -9.153 17.498 1.00 52.09 167 ALA A C 1
ATOM 1353 O O . ALA A 1 167 ? 5.367 -9.093 16.355 1.00 52.09 167 ALA A O 1
ATOM 1354 N N . VAL A 1 168 ? 3.600 -9.182 17.738 1.00 52.31 168 VAL A N 1
ATOM 1355 C CA . VAL A 1 168 ? 2.579 -9.151 16.676 1.00 52.31 168 VAL A CA 1
ATOM 1356 C C . VAL A 1 168 ? 2.560 -7.785 15.975 1.00 52.31 168 VAL A C 1
ATOM 1358 O O . VAL A 1 168 ? 2.490 -7.715 14.749 1.00 52.31 168 VAL A O 1
ATOM 1361 N N . PHE A 1 169 ? 2.719 -6.687 16.724 1.00 51.47 169 PHE A N 1
ATOM 1362 C CA . PHE A 1 169 ? 2.819 -5.336 16.155 1.00 51.47 169 PHE A CA 1
ATOM 1363 C C . PHE A 1 169 ? 4.092 -5.107 15.329 1.00 51.47 169 PHE A C 1
ATOM 1365 O O . PHE A 1 169 ? 4.043 -4.437 14.295 1.00 51.47 169 PHE A O 1
ATOM 1372 N N . LEU A 1 170 ? 5.233 -5.650 15.768 1.00 58.12 170 LEU A N 1
ATOM 1373 C CA . LEU A 1 170 ? 6.481 -5.636 15.003 1.00 58.12 170 LEU A CA 1
ATOM 1374 C C . LEU A 1 170 ? 6.328 -6.459 13.724 1.00 58.12 170 LEU A C 1
ATOM 1376 O O . LEU A 1 170 ? 6.865 -6.064 12.695 1.00 58.12 170 LEU A O 1
ATOM 1380 N N . SER A 1 171 ? 5.566 -7.555 13.777 1.00 68.19 171 SER A N 1
ATOM 1381 C CA . SER A 1 171 ? 5.317 -8.424 12.627 1.00 68.19 171 SER A CA 1
ATOM 1382 C C . SER A 1 171 ? 4.515 -7.719 11.525 1.00 68.19 171 SER A C 1
ATOM 1384 O O . SER A 1 171 ? 4.950 -7.728 10.377 1.00 68.19 171 SER A O 1
ATOM 1386 N N . ILE A 1 172 ? 3.420 -7.017 11.851 1.00 76.38 172 ILE A N 1
ATOM 1387 C CA . ILE A 1 172 ? 2.604 -6.303 10.843 1.00 76.38 172 ILE A CA 1
ATOM 1388 C C . ILE A 1 172 ? 3.372 -5.113 10.252 1.00 76.38 172 ILE A C 1
ATOM 1390 O O . ILE A 1 172 ? 3.410 -4.932 9.036 1.00 76.38 172 ILE A O 1
ATOM 1394 N N . ARG A 1 173 ? 4.030 -4.305 11.094 1.00 81.06 173 ARG A N 1
ATOM 1395 C CA . ARG A 1 173 ? 4.849 -3.175 10.619 1.00 81.06 173 ARG A CA 1
ATOM 1396 C C . ARG A 1 173 ? 6.035 -3.653 9.788 1.00 81.06 173 ARG A C 1
ATOM 1398 O O . ARG A 1 173 ? 6.324 -3.062 8.754 1.00 81.06 173 ARG A O 1
ATOM 1405 N N . GLY A 1 174 ? 6.693 -4.722 10.231 1.00 83.81 174 GLY A N 1
ATOM 1406 C CA . GLY A 1 174 ? 7.783 -5.363 9.508 1.00 83.81 174 GLY A CA 1
ATOM 1407 C C . GLY A 1 174 ? 7.331 -5.874 8.146 1.00 83.81 174 GLY A C 1
ATOM 1408 O O . GLY A 1 174 ? 8.005 -5.608 7.158 1.00 83.81 174 GLY A O 1
ATOM 1409 N N . PHE A 1 175 ? 6.160 -6.511 8.072 1.00 87.50 175 PHE A N 1
ATOM 1410 C CA . PHE A 1 175 ? 5.564 -6.956 6.813 1.00 87.50 175 PHE A CA 1
ATOM 1411 C C . PHE A 1 175 ? 5.303 -5.789 5.853 1.00 87.50 175 PHE A C 1
ATOM 1413 O O . PHE A 1 175 ? 5.758 -5.830 4.713 1.00 87.50 175 PHE A O 1
ATOM 1420 N N . LEU A 1 176 ? 4.652 -4.716 6.316 1.00 89.69 176 LEU A N 1
ATOM 1421 C CA . LEU A 1 176 ? 4.376 -3.533 5.490 1.00 89.69 176 LEU A CA 1
ATOM 1422 C C . LEU A 1 176 ? 5.659 -2.887 4.953 1.00 89.69 176 LEU A C 1
ATOM 1424 O O . LEU A 1 176 ? 5.734 -2.546 3.774 1.00 89.69 176 LEU A O 1
ATOM 1428 N N . VAL A 1 177 ? 6.681 -2.744 5.804 1.00 90.69 177 VAL A N 1
ATOM 1429 C CA . VAL A 1 177 ? 7.989 -2.212 5.398 1.00 90.69 177 VAL A CA 1
ATOM 1430 C C . VAL A 1 177 ? 8.672 -3.152 4.407 1.00 90.69 177 VAL A C 1
ATOM 1432 O O . VAL A 1 177 ? 9.186 -2.681 3.400 1.00 90.69 177 VAL A O 1
ATOM 1435 N N . ALA A 1 178 ? 8.654 -4.464 4.646 1.00 91.12 178 ALA A N 1
ATOM 1436 C CA . ALA A 1 178 ? 9.268 -5.449 3.759 1.00 91.12 178 ALA A CA 1
ATOM 1437 C C . ALA A 1 178 ? 8.621 -5.452 2.366 1.00 91.12 178 ALA A C 1
ATOM 1439 O O . ALA A 1 178 ? 9.329 -5.419 1.358 1.00 91.12 178 ALA A O 1
ATOM 1440 N N . VAL A 1 179 ? 7.287 -5.432 2.298 1.00 92.25 179 VAL A N 1
ATOM 1441 C CA . VAL A 1 179 ? 6.545 -5.354 1.032 1.00 92.25 179 VAL A CA 1
ATOM 1442 C C . VAL A 1 179 ? 6.845 -4.042 0.311 1.00 92.25 179 VAL A C 1
ATOM 1444 O O . VAL A 1 179 ? 7.182 -4.061 -0.871 1.00 92.25 179 VAL A O 1
ATOM 1447 N N . TYR A 1 180 ? 6.811 -2.911 1.021 1.00 94.56 180 TYR A N 1
ATOM 1448 C CA . TYR A 1 180 ? 7.149 -1.610 0.445 1.00 94.56 180 TYR A CA 1
ATOM 1449 C C . TYR A 1 180 ? 8.578 -1.576 -0.113 1.00 94.56 180 TYR A C 1
ATOM 1451 O O . TYR A 1 180 ? 8.785 -1.182 -1.258 1.00 94.56 180 TYR A O 1
ATOM 1459 N N . VAL A 1 181 ? 9.565 -2.033 0.663 1.00 94.69 181 VAL A N 1
ATOM 1460 C CA . VAL A 1 181 ? 10.970 -2.101 0.230 1.00 94.69 181 VAL A CA 1
ATOM 1461 C C . VAL A 1 181 ? 11.116 -3.003 -0.992 1.00 94.69 181 VAL A C 1
ATOM 1463 O O . VAL A 1 181 ? 11.873 -2.672 -1.901 1.00 94.69 181 VAL A O 1
ATOM 1466 N N . THR A 1 182 ? 10.353 -4.095 -1.057 1.00 94.50 182 THR A N 1
ATOM 1467 C CA . THR A 1 182 ? 10.341 -4.983 -2.220 1.00 94.50 182 THR A CA 1
ATOM 1468 C C . THR A 1 182 ? 9.791 -4.261 -3.451 1.00 94.50 182 THR A C 1
ATOM 1470 O O . THR A 1 182 ? 10.458 -4.245 -4.482 1.00 94.50 182 THR A O 1
ATOM 1473 N N . PHE A 1 183 ? 8.643 -3.581 -3.354 1.00 95.75 183 PHE A N 1
ATOM 1474 C CA . PHE A 1 183 ? 8.125 -2.757 -4.455 1.00 95.75 183 PHE A CA 1
ATOM 1475 C C . PHE A 1 183 ? 9.137 -1.702 -4.913 1.00 95.75 183 PHE A C 1
ATOM 1477 O O . PHE A 1 183 ? 9.388 -1.583 -6.110 1.00 95.75 183 PHE A O 1
ATOM 1484 N N . VAL A 1 184 ? 9.764 -0.978 -3.981 1.00 95.38 184 VAL A N 1
ATOM 1485 C CA . VAL A 1 184 ? 10.790 0.028 -4.299 1.00 95.38 184 VAL A CA 1
ATOM 1486 C C . VAL A 1 184 ? 11.979 -0.603 -5.023 1.00 95.38 184 VAL A C 1
ATOM 1488 O O . VAL A 1 184 ? 12.433 -0.056 -6.026 1.00 95.38 184 VAL A O 1
ATOM 1491 N N . ALA A 1 185 ? 12.459 -1.759 -4.562 1.00 95.25 185 ALA A N 1
ATOM 1492 C CA . ALA A 1 185 ? 13.566 -2.468 -5.194 1.00 95.25 185 ALA A CA 1
ATOM 1493 C C . ALA A 1 185 ? 13.227 -2.884 -6.634 1.00 95.25 185 ALA A C 1
ATOM 1495 O O . ALA A 1 185 ? 14.027 -2.653 -7.537 1.00 95.25 185 ALA A O 1
ATOM 1496 N N . PHE A 1 186 ? 12.030 -3.427 -6.875 1.00 95.50 186 PHE A N 1
ATOM 1497 C CA . PHE A 1 186 ? 11.593 -3.805 -8.222 1.00 95.50 186 PHE A CA 1
ATOM 1498 C C . PHE A 1 186 ? 11.355 -2.592 -9.131 1.00 95.50 186 PHE A C 1
ATOM 1500 O O . PHE A 1 186 ? 11.751 -2.625 -10.295 1.00 95.50 186 PHE A O 1
ATOM 1507 N N . ILE A 1 187 ? 10.781 -1.500 -8.618 1.00 95.81 187 ILE A N 1
ATOM 1508 C CA . ILE A 1 187 ? 10.622 -0.250 -9.378 1.00 95.81 187 ILE A CA 1
ATOM 1509 C C . ILE A 1 187 ? 11.993 0.318 -9.768 1.00 95.81 187 ILE A C 1
ATOM 1511 O O . ILE A 1 187 ? 12.193 0.702 -10.924 1.00 95.81 187 ILE A O 1
ATOM 1515 N N . ALA A 1 188 ? 12.951 0.331 -8.837 1.00 94.50 188 ALA A N 1
ATOM 1516 C CA . ALA A 1 188 ? 14.316 0.771 -9.100 1.00 94.50 188 ALA A CA 1
ATOM 1517 C C . ALA A 1 188 ? 15.005 -0.128 -10.135 1.00 94.50 188 ALA A C 1
ATOM 1519 O O . ALA A 1 188 ? 15.604 0.384 -11.077 1.00 94.50 188 ALA A O 1
ATOM 1520 N N . LEU A 1 189 ? 14.855 -1.451 -10.015 1.00 93.25 189 LEU A N 1
ATOM 1521 C CA . LEU A 1 189 ? 15.401 -2.424 -10.962 1.00 93.25 189 LEU A CA 1
ATOM 1522 C C . LEU A 1 189 ? 14.856 -2.216 -12.385 1.00 93.25 189 LEU A C 1
ATOM 1524 O O . LEU A 1 189 ? 15.624 -2.267 -13.339 1.00 93.25 189 LEU A O 1
ATOM 1528 N N . CYS A 1 190 ? 13.558 -1.940 -12.533 1.00 93.56 190 CYS A N 1
ATOM 1529 C CA . CYS A 1 190 ? 12.930 -1.699 -13.839 1.00 93.56 190 CYS A CA 1
ATOM 1530 C C . CYS A 1 190 ? 13.307 -0.332 -14.439 1.00 93.56 190 CYS A C 1
ATOM 1532 O O . CYS A 1 190 ? 13.445 -0.195 -15.655 1.00 93.56 190 CYS A O 1
ATOM 1534 N N . SER A 1 191 ? 13.501 0.679 -13.586 1.00 93.38 191 SER A N 1
ATOM 1535 C CA . SER A 1 191 ? 13.829 2.051 -14.005 1.00 93.38 191 SER A CA 1
ATOM 1536 C C . SER A 1 191 ? 15.319 2.251 -14.297 1.00 93.38 191 SER A C 1
ATOM 1538 O O . SER A 1 191 ? 15.678 3.126 -15.084 1.00 93.38 191 SER A O 1
ATOM 1540 N N . PHE A 1 192 ? 16.197 1.453 -13.678 1.00 91.31 192 PHE A N 1
ATOM 1541 C CA . PHE A 1 192 ? 17.649 1.610 -13.769 1.00 91.31 192 PHE A CA 1
ATOM 1542 C C . PHE A 1 192 ? 18.206 1.520 -15.203 1.00 91.31 192 PHE A C 1
ATOM 1544 O O . PHE A 1 192 ? 18.971 2.414 -15.565 1.00 91.31 192 PHE A O 1
ATOM 1551 N N . PRO A 1 193 ? 17.828 0.541 -16.056 1.00 88.88 193 PRO A N 1
ATOM 1552 C CA . PRO A 1 193 ? 18.346 0.452 -17.424 1.00 88.88 193 PRO A CA 1
ATOM 1553 C C . PRO A 1 193 ? 18.037 1.701 -18.252 1.00 88.88 193 PRO A C 1
ATOM 1555 O O . PRO A 1 193 ? 18.915 2.229 -18.933 1.00 88.88 193 PRO A O 1
ATOM 1558 N N . PHE A 1 194 ? 16.805 2.210 -18.147 1.00 90.31 194 PHE A N 1
ATOM 1559 C CA . PHE A 1 194 ? 16.395 3.425 -18.842 1.00 90.31 194 PHE A CA 1
ATOM 1560 C C . PHE A 1 194 ? 17.090 4.666 -18.271 1.00 90.31 194 PHE A C 1
ATOM 1562 O O . PHE A 1 194 ? 17.574 5.495 -19.033 1.00 90.31 194 PHE A O 1
ATOM 1569 N N . ALA A 1 195 ? 17.191 4.792 -16.944 1.00 89.88 195 ALA A N 1
ATOM 1570 C CA . ALA A 1 195 ? 17.889 5.910 -16.311 1.00 89.88 195 ALA A CA 1
ATOM 1571 C C . ALA A 1 195 ? 19.379 5.942 -16.692 1.00 89.88 195 ALA A C 1
ATOM 1573 O O . ALA A 1 195 ? 19.908 6.998 -17.029 1.00 89.88 195 ALA A O 1
ATOM 1574 N N . TYR A 1 196 ? 20.043 4.784 -16.709 1.00 89.25 196 TYR A N 1
ATOM 1575 C CA . TYR A 1 196 ? 21.432 4.654 -17.144 1.00 89.25 196 TYR A CA 1
ATOM 1576 C C . TYR A 1 196 ? 21.606 5.052 -18.616 1.00 89.25 196 TYR A C 1
ATOM 1578 O O . TYR A 1 196 ? 22.482 5.858 -18.936 1.00 89.25 196 TYR A O 1
ATOM 1586 N N . PHE A 1 197 ? 20.737 4.549 -19.501 1.00 85.62 197 PHE A N 1
ATOM 1587 C CA . PHE A 1 197 ? 20.700 4.947 -20.910 1.00 85.62 197 PHE A CA 1
ATOM 1588 C C . PHE A 1 197 ? 20.484 6.460 -21.067 1.00 85.62 197 PHE A C 1
ATOM 1590 O O . PHE A 1 197 ? 21.179 7.110 -21.854 1.00 85.62 197 PHE A O 1
ATOM 1597 N N . ALA A 1 198 ? 19.566 7.027 -20.279 1.00 85.94 198 ALA A N 1
ATOM 1598 C CA . ALA A 1 198 ? 19.254 8.447 -20.290 1.00 85.94 198 ALA A CA 1
ATOM 1599 C C . ALA A 1 198 ? 20.464 9.303 -19.886 1.00 85.94 198 ALA A C 1
ATOM 1601 O O . ALA A 1 198 ? 20.814 10.267 -20.567 1.00 85.94 198 ALA A O 1
ATOM 1602 N N . CYS A 1 199 ? 21.153 8.912 -18.812 1.00 86.81 199 CYS A N 1
ATOM 1603 C CA . CYS A 1 199 ? 22.354 9.589 -18.337 1.00 86.81 199 CYS A CA 1
ATOM 1604 C C . CYS A 1 199 ? 23.522 9.481 -19.326 1.00 86.81 199 CYS A C 1
ATOM 1606 O O . CYS A 1 199 ? 24.224 10.469 -19.531 1.00 86.81 199 CYS A O 1
ATOM 1608 N N . ARG A 1 200 ? 23.729 8.313 -19.953 1.00 85.06 200 ARG A N 1
ATOM 1609 C CA . ARG A 1 200 ? 24.842 8.087 -20.891 1.00 85.06 200 ARG A CA 1
ATOM 1610 C C . ARG A 1 200 ? 24.690 8.895 -22.180 1.00 85.06 200 ARG A C 1
ATOM 1612 O O . ARG A 1 200 ? 25.677 9.436 -22.666 1.00 85.06 200 ARG A O 1
ATOM 1619 N N . ASN A 1 201 ? 23.475 8.986 -22.720 1.00 81.19 201 ASN A N 1
ATOM 1620 C CA . ASN A 1 201 ? 23.224 9.699 -23.978 1.00 81.19 201 ASN A CA 1
ATOM 1621 C C . ASN A 1 201 ? 22.879 11.189 -23.782 1.00 81.19 201 ASN A C 1
ATOM 1623 O O . ASN A 1 201 ? 22.854 11.947 -24.751 1.00 81.19 201 ASN A O 1
ATOM 1627 N N . GLY A 1 202 ? 22.673 11.638 -22.538 1.00 75.69 202 GLY A N 1
ATOM 1628 C CA . GLY A 1 202 ? 22.623 13.051 -22.153 1.00 75.69 202 GLY A CA 1
ATOM 1629 C C . GLY A 1 202 ? 21.692 13.920 -23.014 1.00 75.69 202 GLY A C 1
ATOM 1630 O O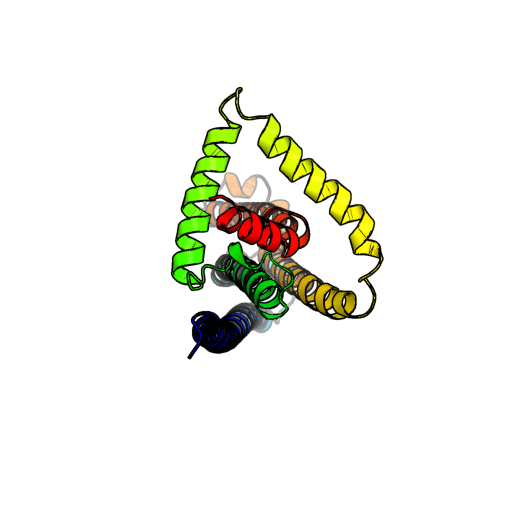 . GLY A 1 202 ? 20.572 13.534 -23.344 1.00 75.69 202 GLY A O 1
ATOM 1631 N N . LEU A 1 203 ? 22.173 15.111 -23.400 1.00 61.78 203 LEU A N 1
ATOM 1632 C CA . LEU A 1 203 ? 21.457 16.086 -24.244 1.00 61.78 203 LEU A CA 1
ATOM 1633 C C . LEU A 1 203 ? 21.135 15.579 -25.664 1.00 61.78 203 LEU A C 1
ATOM 1635 O O . LEU A 1 203 ? 20.248 16.139 -26.310 1.00 61.78 203 LEU A O 1
ATOM 1639 N N . ALA A 1 204 ? 21.792 14.518 -26.152 1.00 63.34 204 ALA A N 1
ATOM 1640 C CA . ALA A 1 204 ? 21.494 13.953 -27.473 1.00 63.34 204 ALA A CA 1
ATOM 1641 C C . ALA A 1 204 ? 20.076 13.357 -27.535 1.00 63.34 204 ALA A C 1
ATOM 1643 O O . ALA A 1 204 ? 19.447 13.358 -28.592 1.00 63.34 204 ALA A O 1
ATOM 1644 N N . ILE A 1 205 ? 19.537 12.947 -26.383 1.00 61.97 205 ILE A N 1
ATOM 1645 C CA . ILE A 1 205 ? 18.162 12.461 -26.225 1.00 61.97 205 ILE A CA 1
ATOM 1646 C C . ILE A 1 205 ? 17.123 13.550 -26.504 1.00 61.97 205 ILE A C 1
ATOM 1648 O O . ILE A 1 205 ? 16.055 13.248 -27.029 1.00 61.97 205 ILE A O 1
ATOM 1652 N N . PHE A 1 206 ? 17.425 14.800 -26.145 1.00 62.66 206 PHE A N 1
ATOM 1653 C CA . PHE A 1 206 ? 16.523 15.939 -26.344 1.00 62.66 206 PHE A CA 1
ATOM 1654 C C . PHE A 1 206 ? 16.665 16.564 -27.736 1.00 62.66 206 PHE A C 1
ATOM 1656 O O . PHE A 1 206 ? 15.739 17.217 -28.207 1.00 62.66 206 PHE A O 1
ATOM 1663 N N . SER A 1 207 ? 17.811 16.355 -28.391 1.00 61.56 207 SER A N 1
ATOM 1664 C CA . SER A 1 207 ? 18.116 16.866 -29.733 1.00 61.56 207 SER A CA 1
ATOM 1665 C C . SER A 1 207 ? 17.374 16.104 -30.838 1.00 61.56 207 SER A C 1
ATOM 1667 O O . SER A 1 207 ? 16.826 16.707 -31.760 1.00 61.56 207 SER A O 1
ATOM 1669 N N . GLN A 1 208 ? 17.288 14.775 -30.730 1.00 62.56 208 GLN A N 1
ATOM 1670 C CA . GLN A 1 208 ? 16.427 13.969 -31.592 1.00 62.56 208 GLN A CA 1
ATOM 1671 C C . GLN A 1 208 ? 15.082 13.786 -30.890 1.00 62.56 208 GLN A C 1
ATOM 167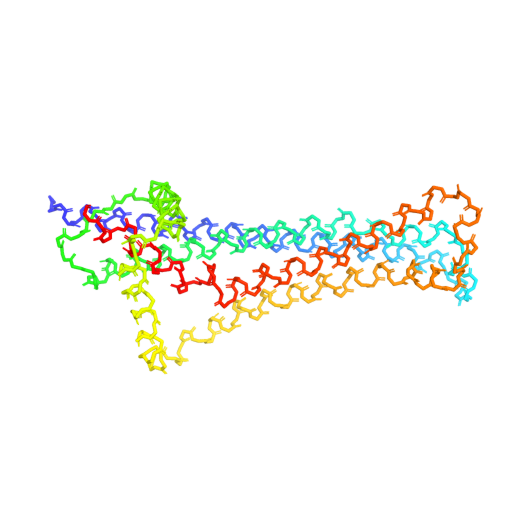3 O O . GLN A 1 208 ? 15.002 13.020 -29.935 1.00 62.56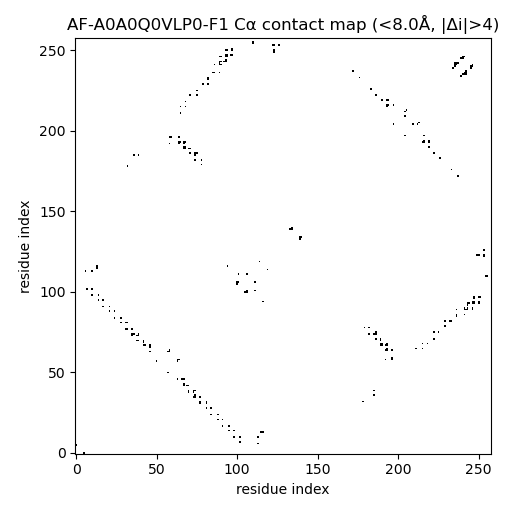 208 GLN A O 1
ATOM 1678 N N . TYR A 1 209 ? 14.042 14.491 -31.350 1.00 56.50 209 TYR A N 1
ATOM 1679 C CA . TYR A 1 209 ? 12.653 14.462 -30.855 1.00 56.50 209 TYR A CA 1
ATOM 1680 C C . TYR A 1 209 ? 11.975 13.076 -30.952 1.00 56.50 209 TYR A C 1
ATOM 1682 O O . TYR A 1 209 ? 10.908 12.914 -31.541 1.00 56.50 209 TYR A O 1
ATOM 1690 N N . ASN A 1 210 ? 12.564 12.046 -30.358 1.00 73.81 210 ASN A N 1
ATOM 1691 C CA . ASN A 1 210 ? 11.940 10.750 -30.204 1.00 73.81 210 ASN A CA 1
ATOM 1692 C C . ASN A 1 210 ? 11.024 10.830 -28.985 1.00 73.81 210 ASN A C 1
ATOM 1694 O O . ASN A 1 210 ? 11.474 10.697 -27.847 1.00 73.81 210 ASN A O 1
ATOM 1698 N N . LEU A 1 211 ? 9.729 11.036 -29.246 1.00 81.56 211 LEU A N 1
ATOM 1699 C CA . LEU A 1 211 ? 8.623 10.979 -28.279 1.00 81.56 211 LEU A CA 1
ATOM 1700 C C . LEU A 1 211 ? 8.816 9.865 -27.234 1.00 81.56 211 LEU A C 1
ATOM 1702 O O . LEU A 1 211 ? 8.576 10.070 -26.049 1.00 81.56 211 LEU A O 1
ATOM 1706 N N . PHE A 1 212 ? 9.324 8.710 -27.664 1.00 80.62 212 PHE A N 1
ATOM 1707 C CA . PHE A 1 212 ? 9.640 7.566 -26.814 1.00 80.62 212 PHE A CA 1
ATOM 1708 C C . PHE A 1 212 ? 10.588 7.876 -25.650 1.00 80.62 212 PHE A C 1
ATOM 1710 O O . PHE A 1 212 ? 10.337 7.436 -24.530 1.00 80.62 212 PHE A O 1
ATOM 1717 N N . ASN A 1 213 ? 11.646 8.655 -25.877 1.00 83.06 213 ASN A N 1
ATOM 1718 C CA . ASN A 1 213 ? 12.591 8.996 -24.819 1.00 83.06 213 ASN A CA 1
ATOM 1719 C C . ASN A 1 213 ? 11.971 9.966 -23.809 1.00 83.06 213 ASN A C 1
ATOM 1721 O O . ASN A 1 213 ? 12.167 9.816 -22.606 1.00 83.06 213 ASN A O 1
ATOM 1725 N N . ALA A 1 214 ? 11.180 10.930 -24.290 1.00 85.94 214 ALA A N 1
ATOM 1726 C CA . ALA A 1 214 ? 10.446 11.845 -23.421 1.00 85.94 214 ALA A CA 1
ATOM 1727 C C . ALA A 1 214 ? 9.439 11.087 -22.540 1.00 85.94 214 ALA A C 1
ATOM 1729 O O . ALA A 1 214 ? 9.376 11.324 -21.334 1.00 85.94 214 ALA A O 1
ATOM 1730 N N . VAL A 1 215 ? 8.711 10.126 -23.122 1.00 89.00 215 VAL A N 1
ATOM 1731 C CA . VAL A 1 215 ? 7.784 9.250 -22.389 1.00 89.00 215 VAL A CA 1
ATOM 1732 C C . VAL A 1 215 ? 8.528 8.411 -21.353 1.00 89.00 215 VAL A C 1
ATOM 1734 O O . VAL A 1 215 ? 8.118 8.387 -20.196 1.00 89.00 215 VAL A O 1
ATOM 1737 N N . GLY A 1 216 ? 9.641 7.771 -21.718 1.00 89.25 216 GLY A N 1
ATOM 1738 C CA . GLY A 1 216 ? 10.421 6.976 -20.768 1.00 89.25 216 GLY A CA 1
ATOM 1739 C C . GLY A 1 216 ? 10.958 7.810 -19.598 1.00 89.25 216 GLY A C 1
ATOM 1740 O O . GLY A 1 216 ? 10.820 7.406 -18.444 1.00 89.25 216 GLY A O 1
ATOM 1741 N N . CYS A 1 217 ? 11.467 9.021 -19.862 1.00 89.94 217 CYS A N 1
ATOM 1742 C CA . CYS A 1 217 ? 11.890 9.953 -18.813 1.00 89.94 217 CYS A CA 1
ATOM 1743 C C . CYS A 1 217 ? 10.723 10.337 -17.896 1.00 89.94 217 CYS A C 1
ATOM 1745 O O . CYS A 1 217 ? 10.871 10.311 -16.674 1.00 89.94 217 CYS A O 1
ATOM 1747 N N . ALA A 1 218 ? 9.556 10.655 -18.466 1.00 92.06 218 ALA A N 1
ATOM 1748 C CA . ALA A 1 218 ? 8.362 10.987 -17.695 1.00 92.06 218 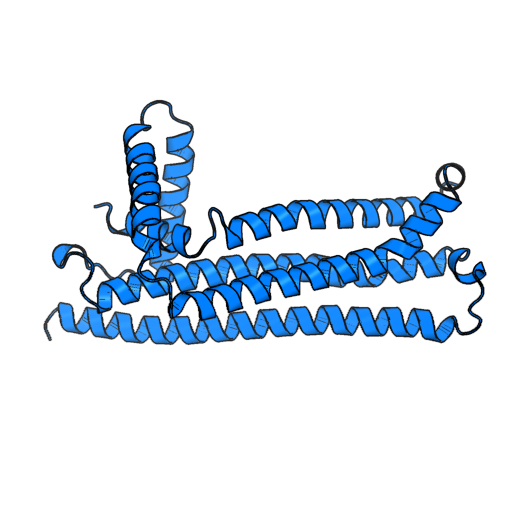ALA A CA 1
ATOM 1749 C C . ALA A 1 218 ? 7.918 9.821 -16.798 1.00 92.06 218 ALA A C 1
ATOM 1751 O O . ALA A 1 218 ? 7.612 10.041 -15.629 1.00 92.06 218 ALA A O 1
ATOM 1752 N N . VAL A 1 219 ? 7.951 8.584 -17.306 1.00 93.69 219 VAL A N 1
ATOM 1753 C CA . VAL A 1 219 ? 7.621 7.373 -16.538 1.00 93.69 219 VAL A CA 1
ATOM 1754 C C . VAL A 1 219 ? 8.588 7.175 -15.370 1.00 93.69 219 VAL A C 1
ATOM 1756 O O . VAL A 1 219 ? 8.146 6.912 -14.254 1.00 93.69 219 VAL A O 1
ATOM 1759 N N . VAL A 1 220 ? 9.894 7.344 -15.590 1.00 93.62 220 VAL A N 1
ATOM 1760 C CA . VAL A 1 220 ? 10.898 7.205 -14.523 1.00 93.62 220 VAL A CA 1
ATOM 1761 C C . VAL A 1 220 ? 10.736 8.294 -13.460 1.00 93.62 220 VAL A C 1
ATOM 1763 O O . VAL A 1 220 ? 10.714 7.987 -12.268 1.00 93.62 220 VAL A O 1
ATOM 1766 N N . ILE A 1 221 ? 10.556 9.556 -13.863 1.00 94.44 221 ILE A N 1
ATOM 1767 C CA . ILE A 1 221 ? 10.301 10.667 -12.931 1.00 94.44 221 ILE A CA 1
ATOM 1768 C C . ILE A 1 221 ? 9.030 10.399 -12.118 1.00 94.44 221 ILE A C 1
ATOM 1770 O O . ILE A 1 221 ? 9.030 10.547 -10.895 1.00 94.44 221 ILE A O 1
ATOM 1774 N N . PHE A 1 222 ? 7.962 9.957 -12.783 1.00 95.50 222 PHE A N 1
ATOM 1775 C CA . PHE A 1 222 ? 6.704 9.603 -12.139 1.00 95.50 222 PHE A CA 1
ATOM 1776 C C . PHE A 1 222 ? 6.866 8.451 -11.138 1.00 95.50 222 PHE A C 1
ATOM 1778 O O . PHE A 1 222 ? 6.311 8.512 -10.039 1.00 95.50 222 PHE A O 1
ATOM 1785 N N . ALA A 1 223 ? 7.665 7.432 -11.465 1.00 94.81 223 ALA A N 1
ATOM 1786 C CA . ALA A 1 223 ? 7.966 6.327 -10.562 1.00 94.81 223 ALA A CA 1
ATOM 1787 C C . ALA A 1 223 ? 8.701 6.805 -9.296 1.00 94.81 223 ALA A C 1
ATOM 1789 O O . ALA A 1 223 ? 8.309 6.444 -8.185 1.00 94.81 223 ALA A O 1
ATOM 1790 N N . PHE A 1 224 ? 9.709 7.674 -9.432 1.00 93.81 224 PHE A N 1
ATOM 1791 C CA . PHE A 1 224 ? 10.415 8.255 -8.283 1.00 93.81 224 PHE A CA 1
ATOM 1792 C C . PHE A 1 224 ? 9.516 9.147 -7.425 1.00 93.81 224 PHE A C 1
ATOM 1794 O O . PHE A 1 224 ? 9.533 9.037 -6.196 1.00 93.81 224 PHE A O 1
ATOM 1801 N N . PHE A 1 225 ? 8.705 10.000 -8.056 1.00 95.81 225 PHE A N 1
ATOM 1802 C CA . PHE A 1 225 ? 7.729 10.826 -7.348 1.00 95.81 225 PHE A CA 1
ATOM 1803 C C . PHE A 1 225 ? 6.735 9.959 -6.569 1.00 95.81 225 PHE A C 1
ATOM 1805 O O . PHE A 1 225 ? 6.463 10.222 -5.399 1.00 95.81 225 PHE A O 1
ATOM 1812 N N . THR A 1 226 ? 6.260 8.879 -7.191 1.00 93.94 226 THR A N 1
ATOM 1813 C CA . THR A 1 226 ? 5.362 7.910 -6.563 1.00 93.94 226 THR A CA 1
ATOM 1814 C C . THR A 1 226 ? 5.996 7.256 -5.339 1.00 93.94 226 THR A C 1
ATOM 1816 O O . THR A 1 226 ? 5.367 7.219 -4.286 1.00 93.94 226 THR A O 1
ATOM 1819 N N . ILE A 1 227 ? 7.248 6.793 -5.432 1.00 94.00 227 ILE A N 1
ATOM 1820 C CA . ILE A 1 227 ? 7.972 6.229 -4.282 1.00 94.00 227 ILE A CA 1
ATOM 1821 C C . ILE A 1 227 ? 8.037 7.251 -3.141 1.00 94.00 227 ILE A C 1
ATOM 1823 O O . ILE A 1 227 ? 7.742 6.922 -1.995 1.00 94.00 227 ILE A O 1
ATOM 1827 N N . PHE A 1 228 ? 8.400 8.501 -3.434 1.00 94.75 228 PHE A N 1
ATOM 1828 C CA . PHE A 1 228 ? 8.509 9.531 -2.402 1.00 94.75 228 PHE A CA 1
ATOM 1829 C C . PHE A 1 228 ? 7.158 9.845 -1.741 1.00 94.75 228 PHE A C 1
ATOM 1831 O O . PHE A 1 228 ? 7.068 9.938 -0.514 1.00 94.75 228 PHE A O 1
ATOM 1838 N N . TRP A 1 229 ? 6.102 9.972 -2.544 1.00 94.62 229 TRP A N 1
ATOM 1839 C CA . TRP A 1 229 ? 4.747 10.207 -2.055 1.00 94.62 229 TRP A CA 1
ATOM 1840 C C . TRP A 1 229 ? 4.261 9.055 -1.170 1.00 94.62 229 TRP A C 1
ATOM 1842 O O . TRP A 1 229 ? 3.795 9.265 -0.047 1.00 94.62 229 TRP A O 1
ATOM 1852 N N . GLU A 1 230 ? 4.447 7.819 -1.627 1.00 93.44 230 GLU A N 1
ATOM 1853 C CA . GLU A 1 230 ? 4.011 6.640 -0.889 1.00 93.44 230 GLU A CA 1
ATOM 1854 C C . GLU A 1 230 ? 4.857 6.347 0.350 1.00 93.44 230 GLU A C 1
ATOM 1856 O O . GLU A 1 230 ? 4.345 5.812 1.335 1.00 93.44 230 GLU A O 1
ATOM 1861 N N . PHE A 1 231 ? 6.113 6.792 0.388 1.00 92.88 231 PHE A N 1
ATOM 1862 C CA . PHE A 1 231 ? 6.893 6.790 1.621 1.00 92.88 231 PHE A CA 1
ATOM 1863 C C . PHE A 1 231 ? 6.225 7.634 2.717 1.00 92.88 231 PHE A C 1
ATOM 1865 O O . PHE A 1 231 ? 6.179 7.226 3.883 1.00 92.88 231 PHE A O 1
ATOM 1872 N N . ALA A 1 232 ? 5.663 8.797 2.364 1.00 91.81 232 ALA A N 1
ATOM 1873 C CA . ALA A 1 232 ? 4.916 9.620 3.311 1.00 91.81 232 ALA A CA 1
ATOM 1874 C C . ALA A 1 232 ? 3.646 8.899 3.792 1.00 91.81 232 ALA A C 1
ATOM 1876 O O . ALA A 1 232 ? 3.360 8.896 4.996 1.00 91.81 232 ALA A O 1
ATOM 1877 N N . THR A 1 233 ? 2.926 8.224 2.887 1.00 90.06 233 THR A N 1
ATOM 1878 C CA . THR A 1 233 ? 1.791 7.355 3.237 1.00 90.06 233 THR A CA 1
ATOM 1879 C C . THR A 1 233 ? 2.205 6.272 4.233 1.00 90.06 233 THR A C 1
ATOM 1881 O O . THR A 1 233 ? 1.581 6.143 5.289 1.00 90.06 233 THR A O 1
ATOM 1884 N N . LEU A 1 234 ? 3.281 5.535 3.945 1.00 91.62 234 LEU A N 1
ATOM 1885 C CA . LEU A 1 234 ? 3.802 4.472 4.802 1.00 91.62 234 LEU A CA 1
ATOM 1886 C C . LEU A 1 234 ? 4.193 5.012 6.181 1.00 91.62 234 LEU A C 1
ATOM 1888 O O . LEU A 1 234 ? 3.814 4.446 7.207 1.00 91.62 234 LEU A O 1
ATOM 1892 N N . LYS A 1 235 ? 4.887 6.154 6.234 1.00 90.44 235 LYS A N 1
ATOM 1893 C CA . LYS A 1 235 ? 5.232 6.827 7.493 1.00 90.44 235 LYS A CA 1
ATOM 1894 C C . LYS A 1 235 ? 3.980 7.178 8.298 1.00 90.44 235 LYS A C 1
ATOM 1896 O O . LYS A 1 235 ? 3.953 6.973 9.514 1.00 90.44 235 LYS A O 1
ATOM 1901 N N . HIS A 1 236 ? 2.930 7.675 7.642 1.00 87.69 236 HIS A N 1
ATOM 1902 C CA . HIS A 1 236 ? 1.653 7.959 8.295 1.00 87.69 236 HIS A CA 1
ATOM 1903 C C . HIS A 1 236 ? 0.923 6.706 8.782 1.00 87.69 236 HIS A C 1
ATOM 1905 O O . HIS A 1 236 ? 0.211 6.792 9.785 1.00 87.69 236 HIS A O 1
ATOM 1911 N N . LEU A 1 237 ? 1.112 5.573 8.111 1.00 86.62 237 LEU A N 1
ATOM 1912 C CA . LEU A 1 237 ? 0.557 4.278 8.493 1.00 86.62 237 LEU A CA 1
ATOM 1913 C C . LEU A 1 237 ? 1.268 3.685 9.712 1.00 86.62 237 LEU A C 1
ATOM 1915 O O . LEU A 1 237 ? 0.624 3.223 10.647 1.00 86.62 237 LEU A O 1
ATOM 1919 N N . ILE A 1 238 ? 2.597 3.772 9.757 1.00 84.12 238 ILE A N 1
ATOM 1920 C CA . ILE A 1 238 ? 3.386 3.201 10.854 1.00 84.12 238 ILE A CA 1
ATOM 1921 C C . ILE A 1 238 ? 3.334 4.090 12.105 1.00 84.12 238 ILE A C 1
ATOM 1923 O O . ILE A 1 238 ? 3.142 3.591 13.217 1.00 84.12 238 ILE A O 1
ATOM 1927 N N . PHE A 1 239 ? 3.512 5.404 11.935 1.00 81.81 239 PHE A N 1
ATOM 1928 C CA . PHE A 1 239 ? 3.740 6.339 13.045 1.00 81.81 239 PHE A CA 1
ATOM 1929 C C . PHE A 1 239 ? 2.718 7.474 13.140 1.00 81.81 239 PHE A C 1
ATOM 1931 O O . PHE A 1 239 ? 2.710 8.196 14.132 1.00 81.81 239 PHE A O 1
ATOM 1938 N N . GLY A 1 240 ? 1.894 7.683 12.114 1.00 81.31 240 GLY A N 1
ATOM 1939 C CA . GLY A 1 240 ? 1.075 8.887 11.993 1.00 81.31 240 GLY A CA 1
ATOM 1940 C C . GLY A 1 240 ? -0.423 8.660 12.159 1.00 81.31 240 GLY A C 1
ATOM 1941 O O . GLY A 1 240 ? -0.884 7.830 12.946 1.00 81.31 240 GLY A O 1
ATOM 1942 N N . LYS A 1 241 ? -1.188 9.445 11.390 1.00 78.06 241 LYS A N 1
ATOM 1943 C CA . LYS A 1 241 ? -2.654 9.559 11.449 1.00 78.06 241 LYS A CA 1
ATOM 1944 C C . LYS A 1 241 ? -3.423 8.271 11.150 1.00 78.06 241 LYS A C 1
ATOM 1946 O O . LYS A 1 241 ? -4.619 8.224 11.435 1.00 78.06 241 LYS A O 1
ATOM 1951 N N . PHE A 1 242 ? -2.762 7.287 10.547 1.00 80.31 242 PHE A N 1
ATOM 1952 C CA . PHE A 1 242 ? -3.334 5.986 10.213 1.00 80.31 242 PHE A CA 1
ATOM 1953 C C . PHE A 1 242 ? -2.737 4.864 11.054 1.00 80.31 242 PHE A C 1
ATOM 1955 O O . PHE A 1 242 ? -3.008 3.712 10.766 1.00 80.31 242 PHE A O 1
ATOM 1962 N N . SER A 1 243 ? -1.927 5.175 12.066 1.00 82.44 243 SER A N 1
ATOM 1963 C CA . SER A 1 243 ? -1.480 4.151 13.003 1.00 82.44 243 SER A CA 1
ATOM 1964 C C . SER A 1 243 ? -2.670 3.588 13.777 1.00 82.44 243 SER A C 1
ATOM 1966 O O . SER A 1 243 ? -3.608 4.317 14.108 1.00 82.44 243 SER A O 1
ATOM 1968 N N . ASP A 1 244 ? -2.598 2.310 14.143 1.00 75.81 244 ASP A N 1
ATOM 1969 C CA . ASP A 1 244 ? -3.656 1.634 14.908 1.00 75.81 244 ASP A CA 1
ATOM 1970 C C . ASP A 1 244 ? -4.020 2.393 16.190 1.00 75.81 244 ASP A C 1
ATOM 1972 O O . ASP A 1 244 ? -5.179 2.457 16.594 1.00 75.81 244 ASP A O 1
ATOM 1976 N N . ARG A 1 245 ? -3.025 3.042 16.807 1.00 74.81 245 ARG A N 1
ATOM 1977 C CA . ARG A 1 245 ? -3.220 3.899 17.975 1.00 74.81 245 ARG A CA 1
ATOM 1978 C C . ARG A 1 245 ? -4.043 5.145 17.650 1.00 74.81 245 ARG A C 1
ATOM 1980 O O . ARG A 1 245 ? -4.969 5.463 18.390 1.00 74.81 245 ARG A O 1
ATOM 1987 N N . ALA A 1 246 ? -3.706 5.846 16.568 1.00 78.19 246 ALA A N 1
ATOM 1988 C CA . ALA A 1 246 ? -4.466 7.009 16.126 1.00 78.19 246 ALA A CA 1
ATOM 1989 C C . ALA A 1 246 ? -5.901 6.615 15.752 1.00 78.19 246 ALA A C 1
ATOM 1991 O O . ALA A 1 246 ? -6.834 7.326 16.108 1.00 78.19 246 ALA A O 1
ATOM 1992 N N . ASN A 1 247 ? -6.085 5.463 15.101 1.00 81.19 247 ASN A N 1
ATOM 1993 C CA . ASN A 1 247 ? -7.409 4.952 14.754 1.00 81.19 247 ASN A CA 1
ATOM 1994 C C . ASN A 1 247 ? -8.222 4.576 15.999 1.00 81.19 247 ASN A C 1
ATOM 1996 O O . ASN A 1 247 ? -9.373 4.981 16.093 1.00 81.19 247 ASN A O 1
ATOM 2000 N N . ARG A 1 248 ? -7.636 3.906 17.001 1.00 79.94 248 ARG A N 1
ATOM 2001 C CA . ARG A 1 248 ? -8.331 3.614 18.269 1.00 79.94 248 ARG A CA 1
ATOM 2002 C C . ARG A 1 248 ? -8.838 4.888 18.955 1.00 79.94 248 ARG A C 1
ATOM 2004 O O . ARG A 1 248 ? -9.976 4.937 19.404 1.00 79.94 248 ARG A O 1
ATOM 2011 N N . ILE A 1 249 ? -8.001 5.925 19.020 1.00 79.62 249 ILE A N 1
ATOM 2012 C CA . ILE A 1 249 ? -8.364 7.207 19.646 1.00 79.62 249 ILE A CA 1
ATOM 2013 C C . ILE A 1 249 ? -9.437 7.931 18.832 1.00 79.62 249 ILE A C 1
ATOM 2015 O O . ILE A 1 249 ? -10.385 8.453 19.404 1.00 79.62 249 ILE A O 1
ATOM 2019 N N . LYS A 1 250 ? -9.328 7.917 17.501 1.00 82.00 250 LYS A N 1
ATOM 2020 C CA . LYS A 1 250 ? -10.360 8.448 16.604 1.00 82.00 250 LYS A CA 1
ATOM 2021 C C . LYS A 1 250 ? -11.719 7.800 16.851 1.00 82.00 250 LYS A C 1
ATOM 2023 O O . LYS A 1 250 ? -12.707 8.515 16.952 1.00 82.00 250 LYS A O 1
ATOM 2028 N N . TRP A 1 251 ? -11.749 6.475 16.983 1.00 81.94 251 TRP A N 1
ATOM 2029 C CA . TRP A 1 251 ? -12.972 5.743 17.297 1.00 81.94 251 TRP A CA 1
ATOM 2030 C C . TRP A 1 251 ? -13.528 6.122 18.660 1.00 81.94 251 TRP A C 1
ATOM 2032 O O . TRP A 1 251 ? -14.707 6.425 18.772 1.00 81.94 251 TRP A O 1
ATOM 2042 N N . ARG A 1 252 ? -12.664 6.215 19.672 1.00 77.94 252 ARG A N 1
ATOM 2043 C CA . ARG A 1 252 ? -13.064 6.668 21.001 1.00 77.94 252 ARG A CA 1
ATOM 2044 C C . ARG A 1 252 ? -13.708 8.061 20.972 1.00 77.94 252 ARG A C 1
ATOM 2046 O O . ARG A 1 252 ? -14.835 8.210 21.420 1.00 77.94 252 ARG A O 1
ATOM 2053 N N . ILE A 1 253 ? -13.041 9.052 20.377 1.00 78.19 253 ILE A N 1
ATOM 2054 C CA . ILE A 1 253 ? -13.550 10.433 20.281 1.00 78.19 253 ILE A CA 1
ATOM 2055 C C . ILE A 1 253 ? -14.873 10.493 19.511 1.00 78.19 253 ILE A C 1
ATOM 2057 O O . ILE A 1 253 ? -15.754 11.267 19.875 1.00 78.19 253 ILE A O 1
ATOM 2061 N N . ALA A 1 254 ? -15.009 9.701 18.445 1.00 76.38 254 ALA A N 1
ATOM 2062 C CA . ALA A 1 254 ? -16.218 9.685 17.630 1.00 76.38 254 ALA A CA 1
ATOM 2063 C C . ALA A 1 254 ? -17.456 9.183 18.393 1.00 76.38 254 ALA A C 1
ATOM 2065 O O . ALA A 1 254 ? -18.558 9.554 18.005 1.00 76.38 254 ALA A O 1
ATOM 2066 N N . PHE A 1 255 ? -17.276 8.378 19.448 1.00 72.69 255 PHE A N 1
ATOM 2067 C CA . PHE A 1 255 ? -18.374 7.765 20.208 1.00 72.69 255 PHE A CA 1
ATOM 2068 C C . PHE A 1 255 ? -18.519 8.254 21.649 1.00 72.69 255 PHE A C 1
ATOM 2070 O O . PHE A 1 255 ? -19.573 8.062 22.241 1.00 72.69 255 PHE A O 1
ATOM 2077 N N . GLU A 1 256 ? -17.494 8.881 22.227 1.00 70.69 256 GLU A N 1
ATOM 2078 C CA . GLU A 1 256 ? -17.579 9.495 23.560 1.00 70.69 256 GLU A CA 1
ATOM 2079 C C . GLU A 1 256 ? -18.118 10.934 23.520 1.00 70.69 256 GLU A C 1
ATOM 2081 O O . GLU A 1 256 ? -18.402 11.507 24.571 1.00 70.69 256 GLU A O 1
ATOM 2086 N N . LYS A 1 257 ? -18.285 11.531 22.329 1.00 61.06 257 LYS A N 1
ATOM 2087 C CA . LYS A 1 257 ? -19.004 12.801 22.189 1.00 61.06 257 LYS A CA 1
ATOM 2088 C C . LYS A 1 257 ? -20.523 12.556 22.258 1.00 61.06 257 LYS A C 1
ATOM 2090 O O . LYS A 1 257 ? -21.012 11.787 21.430 1.00 61.06 257 LYS A O 1
ATOM 2095 N N . PRO A 1 258 ? -21.240 13.178 23.215 1.00 52.16 258 PRO A N 1
ATOM 2096 C CA . PRO A 1 258 ? -22.700 13.122 23.296 1.00 52.16 258 PRO A CA 1
ATOM 2097 C C . PRO A 1 258 ? -23.384 13.860 22.140 1.00 52.16 258 PRO A C 1
ATOM 2099 O O . PRO A 1 258 ? -22.793 14.842 21.628 1.00 52.16 258 PRO A O 1
#

Radius of gyration: 24.49 Å; Cα contacts (8 Å, |Δi|>4): 146; chains: 1; bounding box: 61×45×63 Å